Protein AF-A0A094KNE0-F1 (afdb_monomer_lite)

Sequence (256 aa):
MLYTEVMTKKVLADTHGQTWVTPVMKSTANMNLGAGQQQPEYRALKQFIDANEPLTATPKPQLRSEPESIDLPHYSLQLAKAAEFLYHEVDDATVISCLPRTSKGYIGRSHEKIAYINAIESHVKKMSSNVIKRCQDLTKMVVLTRIDNVDFQTAMKGHHSIIRYFKSMITADMSYFVLSEQWKAIDFQFVHHEGIRASAEEEAIRQDMRRITTYGIAILMEDLYRYTIQQKASNVSPTPDPTQDGGLQEASVVPE

Foldseek 3Di:
DVLLLVLLLVVLVVCEPPVADQDDFDDCPVVQQEQPGDADDDDDPVVLLVVQAAPDQPPDQDDDDDDPDLDFDPSLLLQLLLQCLVPVDRDPVSLLSSHGSVLNNHPDDDPSVVSSSVVSNVSSVVLSVQLLVLLLSVLSVVCNVPSPPPQQVVQLVDPVSQLVVQLVVDDLRSLCRSSVSSCVNDPSSNLSRPHQDPDPVSNVVSVVSVVSSSSVSSVSSSCSCVVPSSVVSVPDDDDPDPPPPDDDDDDDDDDD

pLDDT: mean 83.43, std 15.97, range [34.06, 96.88]

Secondary structure (DSSP, 8-state):
-HHHHHHHHHHHHHHBTTTB----PPP-GGG--STTSPPPPP--HHHHHHHTS-SS--SS-PPPPPPS--PPPHHHHHHHHHHHHHHSS--HHHHHHHS-HHHHSS-S--HHHHHHHHHHHHHHHHHHHHHHHHHHHHHHHHHHHHTT-HHHHHHHTSHHHHHHHHHHH--HHHHHHHTTTGGGTS-HHHHH--SPPSSHHHHHHHHHHHHHHHHHHHHHHHHHIIIIIIHHHHTSPPPPPTTS--------PPP-

Structure (mmCIF, N/CA/C/O backbone):
data_AF-A0A094KNE0-F1
#
_entry.id   AF-A0A094KNE0-F1
#
loop_
_atom_site.group_PDB
_atom_site.id
_atom_site.type_symbol
_atom_site.label_atom_id
_atom_site.label_alt_id
_atom_site.label_comp_id
_atom_site.label_asym_id
_atom_site.label_entity_id
_atom_site.label_seq_id
_atom_site.pdbx_PDB_ins_code
_atom_site.Cartn_x
_atom_site.Cartn_y
_atom_site.Cartn_z
_atom_site.occupancy
_atom_site.B_iso_or_equiv
_atom_site.auth_seq_id
_atom_site.auth_comp_id
_atom_site.auth_asym_id
_atom_site.auth_atom_id
_atom_site.pdbx_PDB_model_num
ATOM 1 N N . MET A 1 1 ? -14.243 14.734 25.779 1.00 51.84 1 MET A N 1
ATOM 2 C CA . MET A 1 1 ? -13.449 13.760 24.993 1.00 51.84 1 MET A CA 1
ATOM 3 C C . MET A 1 1 ? -14.164 12.412 24.864 1.00 51.84 1 MET A C 1
ATOM 5 O O . MET A 1 1 ? -14.276 11.946 23.743 1.00 51.84 1 MET A O 1
ATOM 9 N N . LEU A 1 2 ? -14.769 11.876 25.940 1.00 59.78 2 LEU A N 1
ATOM 10 C CA . LEU A 1 2 ? -15.664 10.696 25.903 1.00 59.78 2 LEU A CA 1
ATOM 11 C C . LEU A 1 2 ? -16.751 10.764 24.807 1.00 59.78 2 LEU A C 1
ATOM 13 O O . LEU A 1 2 ? -17.058 9.767 24.169 1.00 59.78 2 LEU A O 1
ATOM 17 N N . TYR A 1 3 ? -17.293 11.955 24.537 1.00 64.19 3 TYR A N 1
ATOM 18 C CA . TYR A 1 3 ? -18.336 12.158 23.524 1.00 64.19 3 TYR A CA 1
ATOM 19 C C . TYR A 1 3 ? -17.899 11.794 22.093 1.00 64.19 3 TYR A C 1
ATOM 21 O O . TYR A 1 3 ? -18.633 11.121 21.376 1.00 64.19 3 TYR A O 1
ATOM 29 N N . THR A 1 4 ? -16.693 12.194 21.676 1.00 72.56 4 THR A N 1
ATOM 30 C CA . THR A 1 4 ? -16.198 11.940 20.311 1.00 72.56 4 THR A CA 1
ATOM 31 C C . THR A 1 4 ? -15.936 10.454 20.079 1.00 72.56 4 THR A C 1
ATOM 33 O O . THR A 1 4 ? -16.201 9.947 18.993 1.00 72.56 4 THR A O 1
ATOM 36 N N . GLU A 1 5 ? -15.463 9.738 21.099 1.00 78.06 5 GLU A N 1
ATOM 37 C CA . GLU A 1 5 ? -15.236 8.289 21.046 1.00 78.06 5 GLU A CA 1
ATOM 38 C C . GLU A 1 5 ? -16.563 7.522 20.994 1.00 78.06 5 GLU A C 1
ATOM 40 O O . GLU A 1 5 ? -16.740 6.657 20.138 1.00 78.06 5 GLU A O 1
ATOM 45 N N . VAL A 1 6 ? -17.539 7.903 21.826 1.00 80.19 6 VAL A N 1
ATOM 46 C CA . VAL A 1 6 ? -18.893 7.325 21.805 1.00 80.19 6 VAL A CA 1
ATOM 47 C C . VAL A 1 6 ? -19.560 7.532 20.442 1.00 80.19 6 VAL A C 1
ATOM 49 O O . VAL A 1 6 ? -20.090 6.579 19.871 1.00 80.19 6 VAL A O 1
ATOM 52 N N . MET A 1 7 ? -19.481 8.739 19.873 1.00 83.56 7 MET A N 1
ATOM 53 C CA . MET A 1 7 ? -20.043 9.014 18.546 1.00 83.56 7 MET A CA 1
ATOM 54 C C . MET A 1 7 ? -19.280 8.304 17.429 1.00 83.56 7 MET A C 1
ATOM 56 O O . MET A 1 7 ? -19.896 7.810 16.489 1.00 83.56 7 MET A O 1
ATOM 60 N N . THR A 1 8 ? -17.956 8.173 17.546 1.00 85.00 8 THR A N 1
ATOM 61 C CA . THR A 1 8 ? -17.155 7.396 16.591 1.00 85.00 8 THR A CA 1
ATOM 62 C C . THR A 1 8 ? -17.581 5.932 16.592 1.00 85.00 8 THR A C 1
ATOM 64 O O . THR A 1 8 ? -17.826 5.363 15.529 1.00 85.00 8 THR A O 1
ATOM 67 N N . LYS A 1 9 ? -17.733 5.332 17.776 1.00 86.56 9 LYS A N 1
ATOM 68 C CA . LYS A 1 9 ? -18.207 3.954 17.920 1.00 86.56 9 LYS A CA 1
ATOM 69 C C . LYS A 1 9 ? -19.597 3.784 17.321 1.00 86.56 9 LYS A C 1
ATOM 71 O O . LYS A 1 9 ? -19.801 2.852 16.552 1.00 86.56 9 LYS A O 1
ATOM 76 N N . LYS A 1 10 ? -20.518 4.698 17.638 1.00 86.31 10 LYS A N 1
ATOM 77 C CA . LYS A 1 10 ? -21.888 4.688 17.116 1.00 86.31 10 LYS A CA 1
ATOM 78 C C . LYS A 1 10 ? -21.902 4.746 15.587 1.00 86.31 10 LYS A C 1
ATOM 80 O O . LYS A 1 10 ? -22.451 3.851 14.965 1.00 86.31 10 LYS A O 1
ATOM 85 N N . VAL A 1 11 ? -21.206 5.706 14.973 1.00 87.00 11 VAL A N 1
ATOM 86 C CA . VAL A 1 11 ? -21.121 5.822 13.504 1.00 87.00 11 VAL A CA 1
ATOM 87 C C . VAL A 1 11 ? -20.545 4.557 12.864 1.00 87.00 11 VAL A C 1
ATOM 89 O O . VAL A 1 11 ? -21.038 4.106 11.831 1.00 87.00 11 VAL A O 1
ATOM 92 N N . LEU A 1 12 ? -19.500 3.969 13.451 1.00 88.56 12 LEU A N 1
ATOM 93 C CA . LEU A 1 12 ? -18.907 2.743 12.918 1.00 88.56 12 LEU A CA 1
ATOM 94 C C . LEU A 1 12 ? -19.838 1.535 13.072 1.00 88.56 12 LEU A C 1
ATOM 96 O O . LEU A 1 12 ? -19.943 0.754 12.133 1.00 88.56 12 LEU A O 1
ATOM 100 N N . ALA A 1 13 ? -20.529 1.401 14.205 1.00 86.81 13 ALA A N 1
ATOM 101 C CA . ALA A 1 13 ? -21.494 0.330 14.440 1.00 86.81 13 ALA A CA 1
ATOM 102 C C . ALA A 1 13 ? -22.722 0.456 13.525 1.00 86.81 13 ALA A C 1
ATOM 104 O O . ALA A 1 13 ? -23.111 -0.524 12.900 1.00 86.81 13 ALA A O 1
ATOM 105 N N . ASP A 1 14 ? -23.268 1.664 13.375 1.00 85.50 14 ASP A N 1
ATOM 106 C CA . ASP A 1 14 ? -24.445 1.937 12.544 1.00 85.50 14 ASP A CA 1
ATOM 107 C C . ASP A 1 14 ? -24.153 1.711 11.049 1.00 85.50 14 ASP A C 1
ATOM 109 O O . ASP A 1 14 ? -25.027 1.305 10.285 1.00 85.50 14 ASP A O 1
ATOM 113 N N . THR A 1 15 ? -22.913 1.957 10.608 1.00 85.56 15 THR A N 1
ATOM 114 C CA . THR A 1 15 ? -22.508 1.750 9.205 1.00 85.56 15 THR A CA 1
ATOM 115 C C . THR A 1 15 ? -22.050 0.323 8.900 1.00 85.56 15 THR A C 1
ATOM 117 O O . THR A 1 15 ? -22.053 -0.076 7.727 1.00 85.56 15 THR A O 1
ATOM 120 N N . HIS A 1 16 ? -21.674 -0.453 9.921 1.00 87.81 16 HIS A N 1
ATOM 121 C CA . HIS A 1 16 ? -21.229 -1.839 9.781 1.00 87.81 16 HIS A CA 1
ATOM 122 C C . HIS A 1 16 ? -22.386 -2.763 9.386 1.00 87.81 16 HIS A C 1
ATOM 124 O O . HIS A 1 16 ? -23.488 -2.680 9.916 1.00 87.81 16 HIS A O 1
ATOM 130 N N . GLY A 1 17 ? -22.153 -3.625 8.396 1.00 78.81 17 GLY A N 1
ATOM 131 C CA . GLY A 1 17 ? -23.170 -4.521 7.837 1.00 78.81 17 GLY A CA 1
ATOM 132 C C . GLY A 1 17 ? -24.165 -3.848 6.884 1.00 78.81 17 GLY A C 1
ATOM 133 O O . GLY A 1 17 ? -24.925 -4.552 6.225 1.00 78.81 17 GLY A O 1
ATOM 134 N N . GLN A 1 18 ? -24.138 -2.515 6.760 1.00 82.31 18 GLN A N 1
ATOM 135 C CA . GLN A 1 18 ? -24.985 -1.758 5.831 1.00 82.31 18 GLN A CA 1
ATOM 136 C C . GLN A 1 18 ? -24.174 -1.159 4.680 1.00 82.31 18 GLN A C 1
ATOM 138 O O . GLN A 1 18 ? -24.275 -1.590 3.535 1.00 82.31 18 GLN A O 1
ATOM 143 N N . THR A 1 19 ? -23.351 -0.153 4.985 1.00 83.62 19 THR A N 1
ATOM 144 C CA . THR A 1 19 ? -22.561 0.596 3.990 1.00 83.62 19 THR A CA 1
ATOM 145 C C . THR A 1 19 ? -21.086 0.211 4.008 1.00 83.62 19 THR A C 1
ATOM 147 O O . THR A 1 19 ? -20.334 0.558 3.096 1.00 83.62 19 THR A O 1
ATOM 150 N N . TRP A 1 20 ? -20.662 -0.518 5.037 1.00 87.69 20 TRP A N 1
ATOM 151 C CA . TRP A 1 20 ? -19.311 -1.024 5.198 1.00 87.69 20 TRP A CA 1
ATOM 152 C C . TRP A 1 20 ? -19.342 -2.442 5.776 1.00 87.69 20 TRP A C 1
ATOM 154 O O . TRP A 1 20 ? -20.134 -2.750 6.662 1.00 87.69 20 TRP A O 1
ATOM 164 N N . VAL A 1 21 ? -18.458 -3.306 5.279 1.00 88.50 21 VAL A N 1
ATOM 165 C CA . VAL A 1 21 ? -18.295 -4.690 5.739 1.00 88.50 21 VAL A CA 1
ATOM 166 C C . VAL A 1 21 ? -16.839 -4.895 6.132 1.00 88.50 21 VAL A C 1
ATOM 168 O O . VAL A 1 21 ? -15.937 -4.324 5.514 1.00 88.50 21 VAL A O 1
ATOM 171 N N . THR A 1 22 ? -16.607 -5.716 7.155 1.00 89.25 22 THR A N 1
ATOM 172 C CA . THR A 1 22 ? -15.254 -6.078 7.584 1.00 89.25 22 THR A CA 1
ATOM 173 C C . THR A 1 22 ? -14.462 -6.655 6.405 1.00 89.25 22 THR A C 1
ATOM 175 O O . THR A 1 22 ? -14.934 -7.599 5.765 1.00 89.25 22 THR A O 1
ATOM 178 N N . PRO A 1 23 ? -13.264 -6.124 6.105 1.00 91.12 23 PRO A N 1
ATOM 179 C CA . PRO A 1 23 ? -12.460 -6.639 5.009 1.00 91.12 23 PRO A CA 1
ATOM 180 C C . PRO A 1 23 ? -11.995 -8.071 5.296 1.00 91.12 23 PRO A C 1
ATOM 182 O O . PRO A 1 23 ? -11.509 -8.378 6.384 1.00 91.12 23 PRO A O 1
ATOM 185 N N . VAL A 1 24 ? -12.101 -8.945 4.293 1.00 90.06 24 VAL A N 1
ATOM 186 C CA . VAL A 1 24 ? -11.532 -10.297 4.351 1.00 90.06 24 VAL A CA 1
ATOM 187 C C . VAL A 1 24 ? -10.072 -10.227 3.917 1.00 90.06 24 VAL A C 1
ATOM 189 O O . VAL A 1 24 ? -9.767 -10.002 2.744 1.00 90.06 24 VAL A O 1
ATOM 192 N N . MET A 1 25 ? -9.163 -10.415 4.871 1.00 93.50 25 MET A N 1
ATOM 193 C CA . MET A 1 25 ? -7.723 -10.423 4.620 1.00 93.50 25 MET A CA 1
ATOM 194 C C . MET A 1 25 ? -7.243 -11.847 4.343 1.00 93.50 25 MET A C 1
ATOM 196 O O . MET A 1 25 ? -7.600 -12.789 5.049 1.00 93.50 25 MET A O 1
ATOM 200 N N . LYS A 1 26 ? -6.429 -12.010 3.296 1.00 91.56 26 LYS A N 1
ATOM 201 C CA . LYS A 1 26 ? -5.766 -13.287 3.016 1.00 91.56 26 LYS A CA 1
ATOM 202 C C . LYS A 1 26 ? -4.640 -13.481 4.021 1.00 91.56 26 LYS A C 1
ATOM 204 O O . LYS A 1 26 ? -3.807 -12.592 4.167 1.00 91.56 26 LYS A O 1
ATOM 209 N N . SER A 1 27 ? -4.603 -14.649 4.655 1.00 91.75 27 SER A N 1
ATOM 210 C CA . SER A 1 27 ? -3.500 -14.979 5.551 1.00 91.75 27 SER A CA 1
ATOM 211 C C . SER A 1 27 ? -2.202 -15.174 4.771 1.00 91.75 27 SER A C 1
ATOM 213 O O . SER A 1 27 ? -2.162 -15.877 3.758 1.00 91.75 27 SER A O 1
ATOM 215 N N . THR A 1 28 ? -1.135 -14.573 5.279 1.00 92.94 28 THR A N 1
ATOM 216 C CA . THR A 1 28 ? 0.239 -14.689 4.780 1.00 92.94 28 THR A CA 1
ATOM 217 C C . THR A 1 28 ? 1.026 -15.794 5.490 1.00 92.94 28 THR A C 1
ATOM 219 O O . THR A 1 28 ? 2.189 -16.023 5.166 1.00 92.94 28 THR A O 1
ATOM 222 N N . ALA A 1 29 ? 0.398 -16.546 6.404 1.00 89.44 29 ALA A N 1
ATOM 223 C CA . ALA A 1 29 ? 1.050 -17.609 7.176 1.00 89.44 29 ALA A CA 1
ATOM 224 C C . ALA A 1 29 ? 1.719 -18.682 6.294 1.00 89.44 29 ALA A C 1
ATOM 226 O O . ALA A 1 29 ? 2.795 -19.177 6.622 1.00 89.44 29 ALA A O 1
ATOM 227 N N . ASN A 1 30 ? 1.130 -18.983 5.132 1.00 89.81 30 ASN A N 1
ATOM 228 C CA . ASN A 1 30 ? 1.653 -19.973 4.185 1.00 89.81 30 ASN A CA 1
ATOM 229 C C . ASN A 1 30 ? 2.759 -19.425 3.262 1.00 89.81 30 ASN A C 1
ATOM 231 O O . ASN A 1 30 ? 3.215 -20.131 2.368 1.00 89.81 30 ASN A O 1
ATOM 235 N N . MET A 1 31 ? 3.186 -18.168 3.433 1.00 91.56 31 MET A N 1
ATOM 236 C CA . MET A 1 31 ? 4.201 -17.531 2.584 1.00 91.56 31 MET A CA 1
ATOM 237 C C . MET A 1 31 ? 5.636 -17.740 3.088 1.00 91.56 31 MET A C 1
ATOM 239 O O . MET A 1 31 ? 6.542 -17.081 2.588 1.00 91.56 31 MET A O 1
ATOM 243 N N . ASN A 1 32 ? 5.864 -18.646 4.046 1.00 89.88 32 ASN A N 1
ATOM 244 C CA . ASN A 1 32 ? 7.200 -19.042 4.514 1.00 89.88 32 ASN A CA 1
ATOM 245 C C . ASN A 1 32 ? 8.096 -17.853 4.923 1.00 89.88 32 ASN A C 1
ATOM 247 O O . ASN A 1 32 ? 9.267 -17.785 4.566 1.00 89.88 32 ASN A O 1
ATOM 251 N N . LEU A 1 33 ? 7.546 -16.913 5.695 1.00 91.44 33 LEU A N 1
ATOM 252 C CA . LEU A 1 33 ? 8.236 -15.676 6.089 1.00 91.44 33 LEU A CA 1
ATOM 253 C C . LEU A 1 33 ? 9.230 -15.858 7.253 1.00 91.44 33 LEU A C 1
ATOM 255 O O . LEU A 1 33 ? 9.954 -14.932 7.600 1.00 91.44 33 LEU A O 1
ATOM 259 N N . GLY A 1 34 ? 9.252 -17.026 7.900 1.00 91.75 34 GLY A N 1
ATOM 260 C CA . GLY A 1 34 ? 10.063 -17.259 9.098 1.00 91.75 34 GLY A CA 1
ATOM 261 C C . GLY A 1 34 ? 11.570 -17.309 8.824 1.00 91.75 34 GLY A C 1
ATOM 262 O O . GLY A 1 34 ? 12.005 -17.728 7.757 1.00 91.75 34 GLY A O 1
ATOM 263 N N . ALA A 1 35 ? 12.381 -16.970 9.829 1.00 89.94 35 ALA A N 1
ATOM 264 C CA . ALA A 1 35 ? 13.843 -16.932 9.706 1.00 89.94 35 ALA A CA 1
ATOM 265 C C . ALA A 1 35 ? 14.485 -18.282 9.324 1.00 89.94 35 ALA A C 1
ATOM 267 O O . ALA A 1 35 ? 15.541 -18.297 8.700 1.00 89.94 35 ALA A O 1
ATOM 268 N N . GLY A 1 36 ? 13.846 -19.405 9.674 1.00 88.88 36 GLY A N 1
ATOM 269 C CA . GLY A 1 36 ? 14.293 -20.755 9.300 1.00 88.88 36 GLY A CA 1
ATOM 270 C C . GLY A 1 36 ? 13.876 -21.208 7.896 1.00 88.88 36 GLY A C 1
ATOM 271 O O . GLY A 1 36 ? 14.181 -22.332 7.512 1.00 88.88 36 GLY A O 1
ATOM 272 N N . GLN A 1 37 ? 13.150 -20.378 7.147 1.00 91.31 37 GLN A N 1
ATOM 273 C CA . GLN A 1 37 ? 12.714 -20.678 5.784 1.00 91.31 37 GLN A CA 1
ATOM 274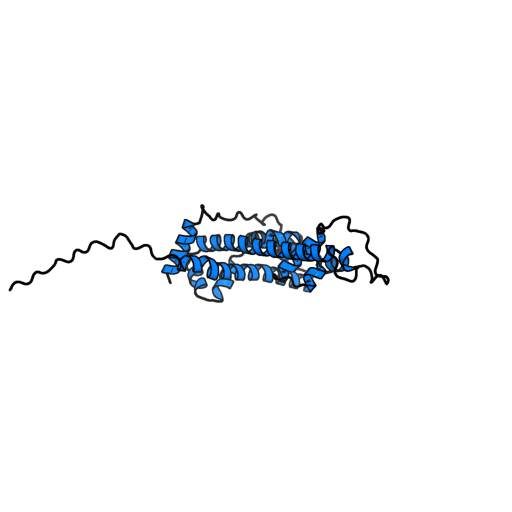 C C . GLN A 1 37 ? 13.742 -20.191 4.762 1.00 91.31 37 GLN A C 1
ATOM 276 O O . GLN A 1 37 ? 14.512 -19.268 5.036 1.00 91.31 37 GLN A O 1
ATOM 281 N N . GLN A 1 38 ? 13.719 -20.777 3.562 1.00 90.44 38 GLN A N 1
ATOM 282 C CA . GLN A 1 38 ? 14.595 -20.357 2.468 1.00 90.44 38 GLN A CA 1
ATOM 283 C C . GLN A 1 38 ? 14.432 -18.857 2.188 1.00 90.44 38 GLN A C 1
ATOM 285 O O . GLN A 1 38 ? 13.320 -18.367 1.993 1.00 90.44 38 GLN A O 1
ATOM 290 N N . GLN A 1 39 ? 15.552 -18.133 2.174 1.00 90.81 39 GLN A N 1
ATOM 291 C CA . GLN A 1 39 ? 15.558 -16.700 1.899 1.00 90.81 39 GLN A CA 1
ATOM 292 C C . GLN A 1 39 ? 15.235 -16.444 0.415 1.00 90.81 39 GLN A C 1
ATOM 294 O O . GLN A 1 39 ? 15.901 -17.023 -0.447 1.00 90.81 39 GLN A O 1
ATOM 299 N N . PRO A 1 40 ? 14.254 -15.576 0.097 1.00 92.12 40 PRO A N 1
ATOM 300 C CA . PRO A 1 40 ? 13.978 -15.172 -1.279 1.00 92.12 40 PRO A CA 1
ATOM 301 C C . PRO A 1 40 ? 15.175 -14.452 -1.895 1.00 92.12 40 PRO A C 1
ATOM 303 O O . PRO A 1 40 ? 15.767 -13.584 -1.251 1.00 92.12 40 PRO A O 1
ATOM 306 N N . GLU A 1 41 ? 15.508 -14.784 -3.136 1.00 92.44 41 GLU A N 1
ATOM 307 C CA . GLU A 1 41 ? 16.580 -14.139 -3.896 1.00 92.44 41 GLU A CA 1
ATOM 308 C C . GLU A 1 41 ? 16.292 -12.640 -4.087 1.00 92.44 41 GLU A C 1
ATOM 310 O O . GLU A 1 41 ? 15.188 -12.254 -4.476 1.00 92.44 41 GLU A O 1
ATOM 315 N N . TYR A 1 42 ? 17.285 -11.785 -3.833 1.00 93.19 42 TYR A N 1
ATOM 316 C CA . TYR A 1 42 ? 17.158 -10.361 -4.120 1.00 93.19 42 TYR A CA 1
ATOM 317 C C . TYR A 1 42 ? 17.262 -10.098 -5.627 1.00 93.19 42 TYR A C 1
ATOM 319 O O . TYR A 1 42 ? 18.240 -10.469 -6.274 1.00 93.19 42 TYR A O 1
ATOM 327 N N . ARG A 1 43 ? 16.264 -9.406 -6.187 1.00 92.25 43 ARG A N 1
ATOM 328 C CA . ARG A 1 43 ? 16.263 -8.955 -7.585 1.00 92.25 43 ARG A CA 1
ATOM 329 C C . ARG A 1 43 ? 16.101 -7.448 -7.632 1.00 92.25 43 ARG A C 1
ATOM 331 O O . ARG A 1 43 ? 15.041 -6.914 -7.309 1.00 92.25 43 ARG A O 1
ATOM 338 N N . ALA A 1 44 ? 17.162 -6.758 -8.034 1.00 91.44 44 ALA A N 1
ATOM 339 C CA . ALA A 1 44 ? 17.174 -5.305 -8.055 1.00 91.44 44 ALA A CA 1
ATOM 340 C C . ALA A 1 44 ? 16.232 -4.749 -9.134 1.00 91.44 44 ALA A C 1
ATOM 342 O O . ALA A 1 44 ? 16.350 -5.099 -10.310 1.00 91.44 44 ALA A O 1
ATOM 343 N N . LEU A 1 45 ? 15.371 -3.794 -8.754 1.00 89.38 45 LEU A N 1
ATOM 344 C CA . LEU A 1 45 ? 14.480 -3.080 -9.682 1.00 89.38 45 LEU A CA 1
ATOM 345 C C . LEU A 1 45 ? 15.253 -2.444 -10.850 1.00 89.38 45 LEU A C 1
ATOM 347 O O . LEU A 1 45 ? 14.767 -2.409 -11.978 1.00 89.38 45 LEU A O 1
ATOM 351 N N . LYS A 1 46 ? 16.491 -2.005 -10.592 1.00 90.12 46 LYS A N 1
ATOM 352 C CA . LYS A 1 46 ? 17.397 -1.431 -11.592 1.00 90.12 46 LYS A CA 1
ATOM 353 C C . LYS A 1 46 ? 17.579 -2.335 -12.817 1.00 90.12 46 LYS A C 1
ATOM 355 O O . LYS A 1 46 ? 17.540 -1.832 -13.930 1.00 90.12 46 LYS A O 1
ATOM 360 N N . GLN A 1 47 ? 17.705 -3.652 -12.632 1.00 90.44 47 GLN A N 1
ATOM 361 C CA . GLN A 1 47 ? 17.878 -4.597 -13.747 1.00 90.44 47 GLN A CA 1
ATOM 362 C C . GLN A 1 47 ? 16.692 -4.547 -14.712 1.00 90.44 47 GLN A C 1
ATOM 364 O O . GLN A 1 47 ? 16.857 -4.606 -15.928 1.00 90.44 47 GLN A O 1
ATOM 369 N N . PHE A 1 48 ? 15.489 -4.403 -14.158 1.00 88.25 48 PHE A N 1
ATOM 370 C CA . PHE A 1 48 ? 14.281 -4.255 -14.944 1.00 88.25 48 PHE A CA 1
ATOM 371 C C . PHE A 1 48 ? 14.292 -2.910 -15.665 1.00 88.25 48 PHE A C 1
ATOM 373 O O . PHE A 1 48 ? 14.067 -2.897 -16.875 1.00 88.25 48 PHE A O 1
ATOM 380 N N . ILE A 1 49 ? 14.544 -1.802 -14.959 1.00 88.00 49 ILE A N 1
ATOM 381 C CA . ILE A 1 49 ? 14.564 -0.452 -15.549 1.00 88.00 49 ILE A CA 1
ATOM 382 C C . ILE A 1 49 ? 15.551 -0.397 -16.717 1.00 88.00 49 ILE A C 1
ATOM 384 O O . ILE A 1 49 ? 15.159 -0.028 -17.822 1.00 88.00 49 ILE A O 1
ATOM 388 N N . ASP A 1 50 ? 16.784 -0.854 -16.498 1.00 88.56 50 ASP A N 1
ATOM 389 C CA . ASP A 1 50 ? 17.849 -0.861 -17.500 1.00 88.56 50 ASP A CA 1
ATOM 390 C C . ASP A 1 50 ? 17.455 -1.711 -18.729 1.00 88.56 50 ASP A C 1
ATOM 392 O O . ASP A 1 50 ? 17.721 -1.326 -19.866 1.00 88.56 50 ASP A O 1
ATOM 396 N N . ALA A 1 51 ? 16.739 -2.828 -18.541 1.00 85.50 51 ALA A N 1
ATOM 397 C CA . ALA A 1 51 ? 16.225 -3.643 -19.649 1.00 85.50 51 ALA A CA 1
ATOM 398 C C . ALA A 1 51 ? 15.125 -2.943 -20.481 1.00 85.50 51 ALA A C 1
ATOM 400 O O . ALA A 1 51 ? 14.916 -3.284 -21.654 1.00 85.50 51 ALA A O 1
ATOM 401 N N . ASN A 1 52 ? 14.428 -1.966 -19.890 1.00 86.00 52 ASN A N 1
ATOM 402 C CA . ASN A 1 52 ? 13.405 -1.147 -20.547 1.00 86.00 52 ASN A CA 1
ATOM 403 C C . ASN A 1 52 ? 13.967 0.141 -21.167 1.00 86.00 52 ASN A C 1
ATOM 405 O O . ASN A 1 52 ? 13.220 0.903 -21.789 1.00 86.00 52 ASN A O 1
ATOM 409 N N . GLU A 1 53 ? 15.265 0.396 -21.029 1.00 84.75 53 GLU A N 1
ATOM 410 C CA . GLU A 1 53 ? 15.922 1.486 -21.735 1.00 84.75 53 GLU A CA 1
ATOM 411 C C . GLU A 1 53 ? 16.218 1.097 -23.194 1.00 84.75 53 GLU A C 1
ATOM 413 O O . GLU A 1 53 ? 16.460 -0.074 -23.519 1.00 84.75 53 GLU A O 1
ATOM 418 N N . PRO A 1 54 ? 16.153 2.054 -24.135 1.00 77.69 54 PRO A N 1
ATOM 419 C CA . PRO A 1 54 ? 16.497 1.785 -25.521 1.00 77.69 54 PRO A CA 1
ATOM 420 C C . PRO A 1 54 ? 17.982 1.396 -25.635 1.00 77.69 54 PRO A C 1
ATOM 422 O O . PRO A 1 54 ? 18.865 2.143 -25.218 1.00 77.69 54 PRO A O 1
ATOM 425 N N . LEU A 1 55 ? 18.264 0.224 -26.229 1.00 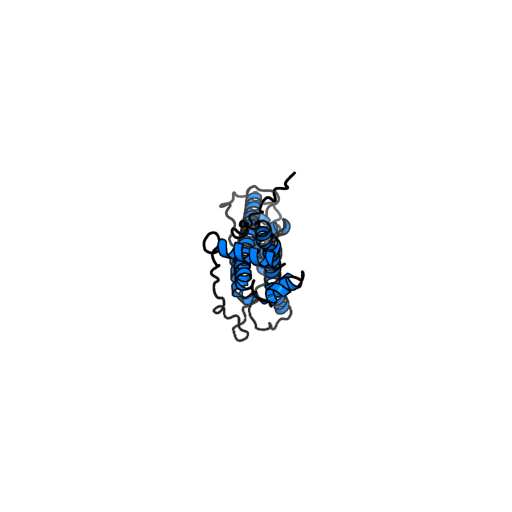67.94 55 LEU A N 1
ATOM 426 C CA . LEU A 1 55 ? 19.616 -0.202 -26.622 1.00 67.94 55 LEU A CA 1
ATOM 427 C C . LEU A 1 55 ? 20.163 0.828 -27.619 1.00 67.94 55 LEU A C 1
ATOM 429 O O . LEU A 1 55 ? 19.863 0.745 -28.805 1.00 67.94 55 LEU A O 1
ATOM 433 N N . THR A 1 56 ? 20.953 1.787 -27.141 1.00 57.88 56 THR A N 1
ATOM 434 C CA . THR A 1 56 ? 21.610 2.862 -27.906 1.00 57.88 56 THR A CA 1
ATOM 435 C C . THR A 1 56 ? 20.690 3.871 -28.606 1.00 57.88 56 THR A C 1
ATOM 437 O O . THR A 1 56 ? 19.725 3.534 -29.285 1.00 57.88 56 THR A O 1
ATOM 440 N N . ALA A 1 57 ? 21.054 5.150 -28.473 1.00 50.91 57 ALA A N 1
ATOM 441 C CA . ALA A 1 57 ? 20.557 6.240 -29.299 1.00 50.91 57 ALA A CA 1
ATOM 442 C C . ALA A 1 57 ? 20.782 5.887 -30.776 1.00 50.91 57 ALA A C 1
ATOM 444 O O . ALA A 1 57 ? 21.885 6.040 -31.300 1.00 50.91 57 ALA A O 1
ATOM 445 N N . THR A 1 58 ? 19.758 5.366 -31.450 1.00 46.88 58 THR A N 1
ATOM 446 C CA . THR A 1 58 ? 19.800 5.184 -32.898 1.00 46.88 58 THR A CA 1
ATOM 447 C C . THR A 1 58 ? 20.144 6.539 -33.522 1.00 46.88 58 THR A C 1
ATOM 449 O O . THR A 1 58 ? 19.393 7.494 -33.322 1.00 46.88 58 THR A O 1
ATOM 452 N N . PRO A 1 59 ? 21.243 6.660 -34.293 1.00 47.03 59 PRO A N 1
ATOM 453 C CA . PRO A 1 59 ? 21.706 7.939 -34.845 1.00 47.03 59 PRO A CA 1
ATOM 454 C C . PRO A 1 59 ? 20.782 8.495 -35.939 1.00 47.03 59 PRO A C 1
ATOM 456 O O . PRO A 1 59 ? 21.076 9.517 -36.553 1.00 47.03 59 PRO A O 1
ATOM 459 N N . LYS A 1 60 ? 19.657 7.826 -36.203 1.00 47.69 60 LYS A N 1
ATOM 460 C CA . LYS A 1 60 ? 18.613 8.291 -37.102 1.00 47.69 60 LYS A CA 1
ATOM 461 C C . LYS A 1 60 ? 17.284 8.255 -36.354 1.00 47.69 60 LYS A C 1
ATOM 463 O O . LYS A 1 60 ? 16.903 7.166 -35.917 1.00 47.69 60 LYS A O 1
ATOM 468 N N . PRO A 1 61 ? 16.571 9.388 -36.220 1.00 51.38 61 PRO A N 1
ATOM 469 C CA . PRO A 1 61 ? 15.177 9.358 -35.809 1.00 51.38 61 PRO A CA 1
ATOM 470 C C . PRO A 1 61 ? 14.439 8.473 -36.812 1.00 51.38 61 PRO A C 1
ATOM 472 O O . PRO A 1 61 ? 14.325 8.809 -37.990 1.00 51.38 61 PRO A O 1
ATOM 475 N N . GLN A 1 62 ? 14.033 7.284 -36.377 1.00 53.34 62 GLN A N 1
ATOM 476 C CA . GLN A 1 62 ? 13.242 6.405 -37.219 1.00 53.34 62 GLN A CA 1
ATOM 477 C C . GLN A 1 62 ? 11.885 7.080 -37.442 1.00 53.34 62 GLN A C 1
ATOM 479 O O . GLN A 1 62 ? 11.183 7.411 -36.485 1.00 53.34 62 GLN A O 1
ATOM 484 N N . LEU A 1 63 ? 11.536 7.311 -38.710 1.00 51.06 63 LEU A N 1
ATOM 485 C CA . LEU A 1 63 ? 10.164 7.613 -39.102 1.00 51.06 63 LEU A CA 1
ATOM 486 C C . LEU A 1 63 ? 9.305 6.405 -38.733 1.00 51.06 63 LEU A C 1
ATOM 488 O O . LEU A 1 63 ? 9.654 5.262 -39.025 1.00 51.06 63 LEU A O 1
ATOM 492 N N . ARG A 1 64 ? 8.234 6.685 -38.000 1.00 54.09 64 ARG A N 1
ATOM 493 C CA . ARG A 1 64 ? 7.424 5.692 -37.303 1.00 54.09 64 ARG A CA 1
ATOM 494 C C . ARG A 1 64 ? 6.712 4.749 -38.276 1.00 54.09 64 ARG A C 1
ATOM 496 O O . ARG A 1 64 ? 6.109 5.216 -39.237 1.00 54.09 64 ARG A O 1
ATOM 503 N N . SER A 1 65 ? 6.690 3.458 -37.956 1.00 56.28 65 SER A N 1
ATOM 504 C CA . SER A 1 65 ? 5.607 2.551 -38.348 1.00 56.28 65 SER A CA 1
ATOM 505 C C . SER A 1 65 ? 4.424 2.749 -37.390 1.00 56.28 65 SER A C 1
ATOM 507 O O . SER A 1 65 ? 4.637 3.032 -36.207 1.00 56.28 65 SER A O 1
ATOM 509 N N . GLU A 1 66 ? 3.187 2.670 -37.887 1.00 53.81 66 GLU A N 1
ATOM 510 C CA . GLU A 1 66 ? 1.996 2.763 -37.031 1.00 53.81 66 GLU A CA 1
ATOM 511 C C . GLU A 1 66 ? 2.038 1.686 -35.933 1.00 53.81 66 GLU A C 1
ATOM 513 O O . GLU A 1 66 ? 2.458 0.558 -36.203 1.00 53.81 66 GLU A O 1
ATOM 518 N N . PRO A 1 67 ? 1.664 2.022 -34.687 1.00 57.09 67 PRO A N 1
ATOM 519 C CA . PRO A 1 67 ? 1.660 1.047 -33.609 1.00 57.09 67 PRO A CA 1
ATOM 520 C C . PRO A 1 67 ? 0.602 -0.030 -33.859 1.00 57.09 67 PRO A C 1
ATOM 522 O O . PRO A 1 67 ? -0.543 0.278 -34.179 1.00 57.09 67 PRO A O 1
ATOM 525 N N . GLU A 1 68 ? 0.977 -1.294 -33.655 1.00 57.34 68 GLU A N 1
ATOM 526 C CA . GLU A 1 68 ? 0.063 -2.441 -33.765 1.00 57.34 68 GLU A CA 1
ATOM 527 C C . GLU A 1 68 ? -1.001 -2.457 -32.647 1.00 57.34 68 GLU A C 1
ATOM 529 O O . GLU A 1 68 ? -2.065 -3.048 -32.817 1.00 57.34 68 GLU A O 1
ATOM 534 N N . SER A 1 69 ? -0.744 -1.793 -31.510 1.00 66.44 69 SER A N 1
ATOM 535 C CA . SER A 1 69 ? -1.703 -1.586 -30.416 1.00 66.44 69 SER A CA 1
ATOM 536 C C . SER A 1 69 ? -1.341 -0.349 -29.580 1.00 66.44 69 SER A C 1
ATOM 538 O O . SER A 1 69 ? -0.178 0.044 -29.511 1.00 66.44 69 SER A O 1
ATOM 540 N N . ILE A 1 70 ? -2.347 0.259 -28.940 1.00 70.75 70 ILE A N 1
ATOM 541 C CA . ILE A 1 70 ? -2.208 1.362 -27.967 1.00 70.75 70 ILE A CA 1
ATOM 542 C C . ILE A 1 70 ? -2.293 0.818 -26.520 1.00 70.75 70 ILE A C 1
ATOM 544 O O . ILE A 1 70 ? -2.300 1.573 -25.547 1.00 70.75 70 ILE A O 1
ATOM 548 N N . ASP A 1 71 ? -2.346 -0.503 -26.342 1.00 80.25 71 ASP A N 1
ATOM 549 C CA . ASP A 1 71 ? -2.421 -1.120 -25.020 1.00 80.25 71 ASP A CA 1
ATOM 550 C C . ASP A 1 71 ? -1.092 -1.020 -24.268 1.00 80.25 71 ASP A C 1
ATOM 552 O O . ASP A 1 71 ? -0.014 -1.272 -24.813 1.00 80.25 71 ASP A O 1
ATOM 556 N N . LEU A 1 72 ? -1.164 -0.693 -22.974 1.00 84.06 72 LEU A N 1
ATOM 557 C CA . LEU A 1 72 ? 0.029 -0.606 -22.138 1.00 84.06 72 LEU A CA 1
ATOM 558 C C . LEU A 1 72 ? 0.594 -2.019 -21.875 1.00 84.06 72 LEU A C 1
ATOM 560 O O . LEU A 1 72 ? -0.111 -2.862 -21.309 1.00 84.06 72 LEU A O 1
ATOM 564 N N . PRO A 1 73 ? 1.871 -2.291 -22.195 1.00 87.62 73 PRO A N 1
ATOM 565 C CA . PRO A 1 73 ? 2.512 -3.559 -21.885 1.00 87.62 73 PRO A CA 1
ATOM 566 C C . PRO A 1 73 ? 2.503 -3.859 -20.386 1.00 87.62 73 PRO A C 1
ATOM 568 O O . PRO A 1 73 ? 2.666 -2.970 -19.546 1.00 87.62 73 PRO A O 1
ATOM 571 N N . HIS A 1 74 ? 2.413 -5.147 -20.046 1.00 88.50 74 HIS A N 1
ATOM 572 C CA . HIS A 1 74 ? 2.400 -5.608 -18.656 1.00 88.50 74 HIS A CA 1
ATOM 573 C C . HIS A 1 74 ? 3.575 -5.063 -17.834 1.00 88.50 74 HIS A C 1
ATOM 575 O O . HIS A 1 74 ? 3.404 -4.633 -16.697 1.00 88.50 74 HIS A O 1
ATOM 581 N N . TYR A 1 75 ? 4.766 -5.053 -18.424 1.00 88.38 75 TYR A N 1
ATOM 582 C CA . TYR A 1 75 ? 5.980 -4.579 -17.779 1.00 88.38 75 TYR A CA 1
ATOM 583 C C . TYR A 1 75 ? 5.895 -3.090 -17.370 1.00 88.38 75 TYR A C 1
ATOM 585 O O . TYR A 1 75 ? 6.265 -2.738 -16.251 1.00 88.38 75 TYR A O 1
ATOM 593 N N . SER A 1 76 ? 5.320 -2.231 -18.220 1.00 91.00 76 SER A N 1
ATOM 594 C CA . SER A 1 76 ? 5.084 -0.813 -17.908 1.00 91.00 76 SER A CA 1
ATOM 595 C C . SER A 1 76 ? 4.148 -0.637 -16.713 1.00 91.00 76 SER A C 1
ATOM 597 O O . SER A 1 76 ? 4.388 0.215 -15.859 1.00 91.00 76 SER A O 1
ATOM 599 N N . LEU A 1 77 ? 3.121 -1.489 -16.601 1.00 92.12 77 LEU A N 1
ATOM 600 C CA . LEU A 1 77 ? 2.240 -1.505 -15.430 1.00 92.12 77 LEU A CA 1
ATOM 601 C C . LEU A 1 77 ? 2.991 -1.920 -14.157 1.00 92.12 77 LEU A C 1
ATOM 603 O O . LEU A 1 77 ? 2.720 -1.371 -13.094 1.00 92.12 77 LEU A O 1
ATOM 607 N N . GLN A 1 78 ? 3.930 -2.868 -14.237 1.00 92.81 78 GLN A N 1
ATOM 608 C CA . GLN A 1 78 ? 4.719 -3.285 -13.070 1.00 92.81 78 GLN A CA 1
ATOM 609 C C . GLN A 1 78 ? 5.686 -2.192 -12.600 1.00 92.81 78 GLN A C 1
ATOM 611 O O . GLN A 1 78 ? 5.788 -1.958 -11.397 1.00 92.81 78 GLN A O 1
ATOM 616 N N . LEU A 1 79 ? 6.322 -1.464 -13.524 1.00 92.62 79 LEU A N 1
ATOM 617 C CA . LEU A 1 79 ? 7.120 -0.288 -13.167 1.00 92.62 79 LEU A CA 1
ATOM 618 C C . LEU A 1 79 ? 6.266 0.808 -12.523 1.00 92.62 79 LEU A C 1
ATOM 620 O O . LEU A 1 79 ? 6.648 1.332 -11.482 1.00 92.62 79 LEU A O 1
ATOM 624 N N . ALA A 1 80 ? 5.089 1.100 -13.083 1.00 92.75 80 ALA A N 1
ATOM 625 C CA . ALA A 1 80 ? 4.175 2.093 -12.520 1.00 92.75 80 ALA A CA 1
ATOM 626 C C . ALA A 1 80 ? 3.723 1.722 -11.095 1.00 92.75 80 ALA A C 1
ATOM 628 O O . ALA A 1 80 ? 3.630 2.585 -10.224 1.00 92.75 80 ALA A O 1
ATOM 629 N N . LYS A 1 81 ? 3.499 0.428 -10.831 1.00 93.69 81 LYS A N 1
ATOM 630 C CA . LYS A 1 81 ? 3.190 -0.079 -9.487 1.00 93.69 81 LYS A CA 1
ATOM 631 C C . LYS A 1 81 ? 4.337 0.111 -8.502 1.00 93.69 81 LYS A C 1
ATOM 633 O O . LYS A 1 81 ? 4.099 0.523 -7.372 1.00 93.69 81 LYS A O 1
ATOM 638 N N . ALA A 1 82 ? 5.564 -0.194 -8.922 1.00 92.00 82 ALA A N 1
ATOM 639 C CA . ALA A 1 82 ? 6.749 0.002 -8.092 1.00 92.00 82 ALA A CA 1
ATOM 640 C C . ALA A 1 82 ? 7.012 1.495 -7.821 1.00 92.00 82 ALA A C 1
ATOM 642 O O . ALA A 1 82 ? 7.363 1.861 -6.703 1.00 92.00 82 ALA A O 1
ATOM 643 N N . ALA A 1 83 ? 6.793 2.355 -8.817 1.00 91.31 83 ALA A N 1
ATOM 644 C CA . ALA A 1 83 ? 6.932 3.800 -8.684 1.00 91.31 83 ALA A CA 1
ATOM 645 C C . ALA A 1 83 ? 5.927 4.391 -7.686 1.00 91.31 83 ALA A C 1
ATOM 647 O O . ALA A 1 83 ? 6.321 5.111 -6.774 1.00 91.31 83 ALA A O 1
ATOM 648 N N . GLU A 1 84 ? 4.641 4.057 -7.809 1.00 91.38 84 GLU A N 1
ATOM 649 C CA . GLU A 1 84 ? 3.616 4.550 -6.880 1.00 91.38 84 GLU A CA 1
ATOM 650 C C . GLU A 1 84 ? 3.829 4.037 -5.454 1.00 91.38 84 GLU A C 1
ATOM 652 O O . GLU A 1 84 ? 3.595 4.776 -4.502 1.00 91.38 84 GLU A O 1
ATOM 657 N N . PHE A 1 85 ? 4.340 2.813 -5.295 1.00 89.88 85 PHE A N 1
ATOM 658 C CA . PHE A 1 85 ? 4.703 2.291 -3.982 1.00 89.88 85 PHE A CA 1
ATOM 659 C C . PHE A 1 85 ? 5.781 3.145 -3.293 1.00 89.88 85 PHE A C 1
ATOM 661 O O . PHE A 1 85 ? 5.734 3.311 -2.077 1.00 89.88 85 PHE A O 1
ATOM 668 N N . LEU A 1 86 ? 6.759 3.653 -4.054 1.00 86.19 86 LEU A N 1
ATOM 669 C CA . LEU A 1 86 ? 7.881 4.430 -3.519 1.00 86.19 86 LEU A CA 1
ATOM 670 C C . LEU A 1 86 ? 7.557 5.918 -3.354 1.00 86.19 86 LEU A C 1
ATOM 672 O O . LEU A 1 86 ? 8.000 6.523 -2.380 1.00 86.19 86 LEU A O 1
ATOM 676 N N . TYR A 1 87 ? 6.821 6.504 -4.300 1.00 80.69 87 TYR A N 1
ATOM 677 C CA . TYR A 1 87 ? 6.646 7.955 -4.388 1.00 80.69 87 TYR A CA 1
ATOM 678 C C . TYR A 1 87 ? 5.229 8.439 -4.066 1.00 80.69 87 TYR A C 1
ATOM 680 O O . TYR A 1 87 ? 5.077 9.609 -3.734 1.00 80.69 87 TYR A O 1
ATOM 688 N N . HIS A 1 88 ? 4.213 7.564 -4.106 1.00 73.19 88 HIS A N 1
ATOM 689 C CA . HIS A 1 88 ? 2.768 7.849 -3.987 1.00 73.19 88 HIS A CA 1
ATOM 690 C C . HIS A 1 88 ? 2.205 8.831 -5.037 1.00 73.19 88 HIS A C 1
ATOM 692 O O . HIS A 1 88 ? 1.178 8.548 -5.649 1.00 73.19 88 HIS A O 1
ATOM 698 N N . GLU A 1 89 ? 2.897 9.934 -5.303 1.00 79.50 89 GLU A N 1
ATOM 699 C CA . GLU A 1 89 ? 2.728 10.826 -6.443 1.00 79.50 89 GLU A CA 1
ATOM 700 C C . GLU A 1 89 ? 3.888 10.590 -7.418 1.00 79.50 89 GLU A C 1
ATOM 702 O O . GLU A 1 89 ? 5.048 10.880 -7.130 1.00 79.50 89 GLU A O 1
ATOM 707 N N . VAL A 1 90 ? 3.580 9.978 -8.560 1.00 83.25 90 VAL A N 1
ATOM 708 C CA . VAL A 1 90 ? 4.581 9.638 -9.576 1.00 83.25 90 VAL A CA 1
ATOM 709 C C . VAL A 1 90 ? 4.767 10.846 -10.487 1.00 83.25 90 VAL A C 1
ATOM 711 O O . VAL A 1 90 ? 3.845 11.202 -11.216 1.00 83.25 90 VAL A O 1
ATOM 714 N N . ASP A 1 91 ? 5.945 11.466 -10.441 1.00 88.12 91 ASP A N 1
ATOM 715 C CA . ASP A 1 91 ? 6.266 12.627 -11.274 1.00 88.12 91 ASP A CA 1
ATOM 716 C C . ASP A 1 91 ? 6.418 12.272 -12.765 1.00 88.12 91 ASP A C 1
ATOM 718 O O . ASP A 1 91 ? 6.610 11.111 -13.146 1.00 88.12 91 ASP A O 1
ATOM 722 N N . ASP A 1 92 ? 6.374 13.289 -13.628 1.00 86.44 92 ASP A N 1
ATOM 723 C CA . ASP A 1 92 ? 6.478 13.121 -15.083 1.00 86.44 92 ASP A CA 1
ATOM 724 C C . ASP A 1 92 ? 7.739 12.343 -15.497 1.00 86.44 92 ASP A C 1
ATOM 726 O O . ASP A 1 92 ? 7.706 11.524 -16.420 1.00 86.44 92 ASP A O 1
ATOM 730 N N . ALA A 1 93 ? 8.864 12.568 -14.811 1.00 86.25 93 ALA A N 1
ATOM 731 C CA . ALA A 1 93 ? 10.125 11.883 -15.089 1.00 86.25 93 ALA A CA 1
ATOM 732 C C . ALA A 1 93 ? 10.029 10.372 -14.805 1.00 86.25 93 ALA A C 1
ATOM 734 O O . ALA A 1 93 ? 10.501 9.536 -15.589 1.00 86.25 93 ALA A O 1
ATOM 735 N N . THR A 1 94 ? 9.360 10.001 -13.719 1.00 88.56 94 THR A N 1
ATOM 736 C CA . THR A 1 94 ? 9.120 8.610 -13.342 1.00 88.56 94 THR A CA 1
ATOM 737 C C . THR A 1 94 ? 8.071 7.967 -14.249 1.00 88.56 94 THR A C 1
ATOM 739 O O . THR A 1 94 ? 8.254 6.822 -14.677 1.00 88.56 94 THR A O 1
ATOM 742 N N . VAL A 1 95 ? 7.027 8.702 -14.653 1.00 89.06 95 VAL A N 1
ATOM 743 C CA . VAL A 1 95 ? 6.058 8.238 -15.663 1.00 89.06 95 VAL A CA 1
ATOM 744 C C . VAL A 1 95 ? 6.767 7.921 -16.982 1.00 89.06 95 VAL A C 1
ATOM 746 O O . VAL A 1 95 ? 6.545 6.853 -17.557 1.00 89.06 95 VAL A O 1
ATOM 749 N N . ILE A 1 96 ? 7.685 8.784 -17.433 1.00 87.31 96 ILE A N 1
ATOM 750 C CA . ILE A 1 96 ? 8.493 8.543 -18.639 1.00 87.31 96 ILE A CA 1
ATOM 751 C C . ILE A 1 96 ? 9.309 7.253 -18.507 1.00 87.31 96 ILE A C 1
ATOM 753 O O . ILE A 1 96 ? 9.393 6.479 -19.463 1.00 87.31 96 ILE A O 1
ATOM 757 N N . SER A 1 97 ? 9.861 6.976 -17.326 1.00 87.69 97 SER A N 1
ATOM 758 C CA . SER A 1 97 ? 10.631 5.754 -17.060 1.00 87.69 97 SER A CA 1
ATOM 759 C C . SER A 1 97 ? 9.778 4.480 -17.162 1.00 87.69 97 SER A C 1
ATOM 761 O O . SER A 1 97 ? 10.291 3.424 -17.547 1.00 87.69 97 SER A O 1
ATOM 763 N N . CYS A 1 98 ? 8.471 4.584 -16.910 1.00 90.56 98 CYS A N 1
ATOM 764 C CA . CYS A 1 98 ? 7.509 3.486 -17.023 1.00 90.56 98 CYS A CA 1
ATOM 765 C C . CYS A 1 98 ? 7.037 3.228 -18.463 1.00 90.56 98 CYS A C 1
ATOM 767 O O . CYS A 1 98 ? 6.433 2.186 -18.733 1.00 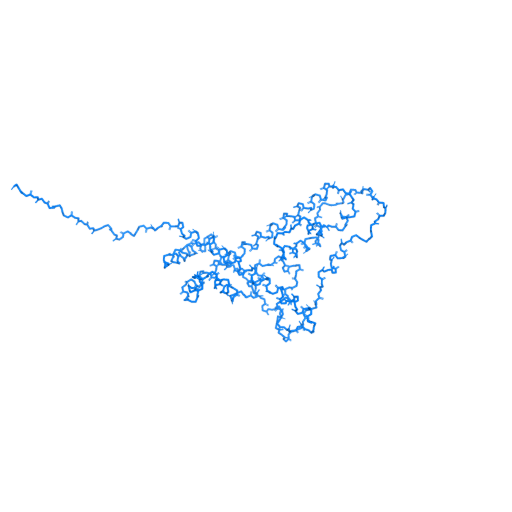90.56 98 CYS A O 1
ATOM 769 N N . LEU A 1 99 ? 7.304 4.141 -19.402 1.00 89.75 99 LEU A N 1
ATOM 770 C CA . LEU A 1 99 ? 6.861 3.993 -20.785 1.00 89.75 99 LEU A CA 1
ATOM 771 C C . LEU A 1 99 ? 7.451 2.745 -21.459 1.00 89.75 99 LEU A C 1
ATOM 773 O O . LEU A 1 99 ? 8.563 2.323 -21.122 1.00 89.75 99 LEU A O 1
ATOM 777 N N . PRO A 1 100 ? 6.746 2.172 -22.450 1.00 87.44 100 PRO A N 1
ATOM 778 C CA . PRO A 1 100 ? 7.287 1.089 -23.256 1.00 87.44 100 PRO A CA 1
ATOM 779 C C . PRO A 1 100 ? 8.594 1.505 -23.911 1.00 87.44 100 PRO A C 1
ATOM 781 O O . PRO A 1 100 ? 8.681 2.591 -24.495 1.00 87.44 100 PRO A O 1
ATOM 784 N N . ARG A 1 101 ? 9.582 0.614 -23.886 1.00 83.94 101 ARG A N 1
ATOM 785 C CA . ARG A 1 101 ? 10.883 0.822 -24.522 1.00 83.94 101 ARG A CA 1
ATOM 786 C C . ARG A 1 101 ? 10.792 1.346 -25.959 1.00 83.94 101 ARG A C 1
ATOM 788 O O . ARG A 1 101 ? 11.528 2.257 -26.328 1.00 83.94 101 ARG A O 1
ATOM 795 N N . THR A 1 102 ? 9.869 0.809 -26.757 1.00 78.31 102 THR A N 1
ATOM 796 C CA . THR A 1 102 ? 9.626 1.240 -28.144 1.00 78.31 102 THR A CA 1
ATOM 797 C C . THR A 1 102 ? 9.245 2.717 -28.223 1.00 78.31 102 THR A C 1
ATOM 799 O O . THR A 1 102 ? 9.753 3.444 -29.068 1.00 78.31 102 THR A O 1
ATOM 802 N N . SER A 1 103 ? 8.421 3.205 -27.297 1.00 78.69 103 SER A N 1
ATOM 803 C CA . SER A 1 103 ? 7.965 4.598 -27.267 1.00 78.69 103 SER A CA 1
ATOM 804 C C . SER A 1 103 ? 9.016 5.597 -26.755 1.00 78.69 103 SER A C 1
ATOM 806 O O . SER A 1 103 ? 8.902 6.796 -27.025 1.00 78.69 103 SER A O 1
ATOM 808 N N . LYS A 1 104 ? 10.053 5.123 -26.046 1.00 78.00 104 LYS A N 1
ATOM 809 C CA . LYS A 1 104 ? 11.154 5.954 -25.526 1.00 78.00 104 LYS A CA 1
ATOM 810 C C . LYS A 1 104 ? 12.178 6.346 -26.598 1.00 78.00 104 LYS A C 1
ATOM 812 O O . LYS A 1 104 ? 12.822 7.379 -26.460 1.00 78.00 104 LYS A O 1
ATOM 817 N N . GLY A 1 105 ? 12.321 5.548 -27.659 1.00 67.31 105 GLY A N 1
ATOM 818 C CA . GLY A 1 105 ? 13.349 5.737 -28.693 1.00 67.31 105 GLY A CA 1
ATOM 819 C C . GLY A 1 105 ? 13.075 6.848 -29.716 1.00 67.31 105 GLY A C 1
ATOM 820 O O . GLY A 1 105 ? 13.975 7.204 -30.475 1.00 67.31 105 GLY A O 1
ATOM 821 N N . TYR A 1 106 ? 11.861 7.407 -29.754 1.00 67.31 106 TYR A N 1
ATOM 822 C CA . TYR A 1 106 ? 11.475 8.439 -30.722 1.00 67.31 106 TYR A CA 1
ATOM 823 C C . TYR A 1 106 ? 11.515 9.847 -30.110 1.00 67.31 106 TYR A C 1
ATOM 825 O O . TYR A 1 106 ? 11.063 10.074 -28.985 1.00 67.31 106 TYR A O 1
ATOM 833 N N . ILE A 1 107 ? 12.008 10.817 -30.885 1.00 58.44 107 ILE A N 1
ATOM 834 C CA . ILE A 1 107 ? 12.022 12.239 -30.520 1.00 58.44 107 ILE A CA 1
ATOM 835 C C . ILE A 1 107 ? 10.657 12.857 -30.870 1.00 58.44 107 ILE A C 1
ATOM 837 O O . ILE A 1 107 ? 10.192 12.724 -31.999 1.00 58.44 107 ILE A O 1
ATOM 841 N N . GLY A 1 108 ? 10.030 13.554 -29.915 1.00 63.16 108 GLY A N 1
ATOM 842 C CA . GLY A 1 108 ? 8.779 14.304 -30.114 1.00 63.16 108 GLY A CA 1
ATOM 843 C C . GLY A 1 108 ? 7.582 13.810 -29.288 1.00 63.16 108 GLY A C 1
ATOM 844 O O . GLY A 1 108 ? 7.626 12.767 -28.632 1.00 63.16 108 GLY A O 1
ATOM 845 N N . ARG A 1 109 ? 6.496 14.596 -29.297 1.00 62.91 109 ARG A N 1
ATOM 846 C CA . ARG A 1 109 ? 5.192 14.203 -28.737 1.00 62.91 109 ARG A CA 1
ATOM 847 C C . ARG A 1 109 ? 4.419 13.443 -29.811 1.00 62.91 109 ARG A C 1
ATOM 849 O O . ARG A 1 109 ? 4.121 14.005 -30.857 1.00 62.91 109 ARG A O 1
ATOM 856 N N . SER A 1 110 ? 4.094 12.181 -29.553 1.00 73.19 110 SER A N 1
ATOM 857 C CA . SER A 1 110 ? 3.204 11.392 -30.407 1.00 73.19 110 SER A CA 1
ATOM 858 C C . SER A 1 110 ? 1.894 11.109 -29.678 1.00 73.19 110 SER A C 1
ATOM 860 O O . SER A 1 110 ? 1.883 11.002 -28.450 1.00 73.19 110 SER A O 1
ATOM 862 N N . HIS A 1 111 ? 0.794 10.964 -30.423 1.00 76.75 111 HIS A N 1
ATOM 863 C CA . HIS A 1 111 ? -0.512 10.623 -29.847 1.00 76.75 111 HIS A CA 1
ATOM 864 C C . HIS A 1 111 ? -0.453 9.346 -28.996 1.00 76.75 111 HIS A C 1
ATOM 866 O O . HIS A 1 111 ? -1.032 9.309 -27.919 1.00 76.75 111 HIS A O 1
ATOM 872 N N . GLU A 1 112 ? 0.315 8.340 -29.422 1.00 78.50 112 GLU A N 1
ATOM 873 C CA . GLU A 1 112 ? 0.523 7.104 -28.654 1.00 78.50 112 GLU A CA 1
ATOM 874 C C . GLU A 1 112 ? 1.318 7.348 -27.361 1.00 78.50 11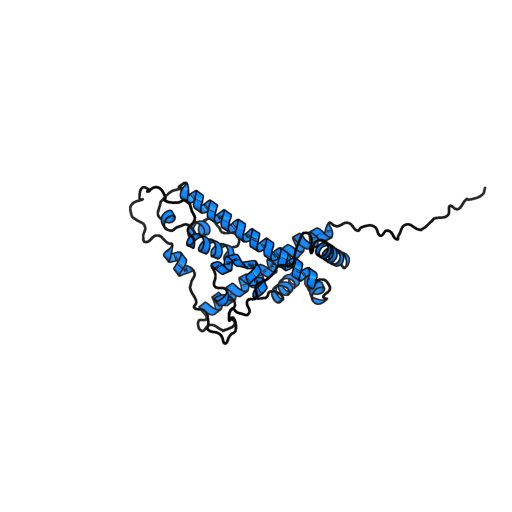2 GLU A C 1
ATOM 876 O O . GLU A 1 112 ? 0.940 6.842 -26.314 1.00 78.50 112 GLU A O 1
ATOM 881 N N . LYS A 1 113 ? 2.390 8.157 -27.391 1.00 81.69 113 LYS A N 1
ATOM 882 C CA . LYS A 1 113 ? 3.158 8.466 -26.172 1.00 81.69 113 LYS A CA 1
ATOM 883 C C . LYS A 1 113 ? 2.288 9.199 -25.153 1.00 81.69 113 LYS A C 1
ATOM 885 O O . LYS A 1 113 ? 2.342 8.881 -23.973 1.00 81.69 113 LYS A O 1
ATOM 890 N N . ILE A 1 114 ? 1.458 10.133 -25.619 1.00 85.50 114 ILE A N 1
ATOM 891 C CA . ILE A 1 114 ? 0.463 10.815 -24.783 1.00 85.50 114 ILE A CA 1
ATOM 892 C C . ILE A 1 114 ? -0.563 9.808 -24.246 1.00 85.50 114 ILE A C 1
ATOM 894 O O . ILE A 1 114 ? -0.883 9.842 -23.063 1.00 85.50 114 ILE A O 1
ATOM 898 N N . ALA A 1 115 ? -1.044 8.880 -25.078 1.00 87.00 115 ALA A N 1
ATOM 899 C CA . ALA A 1 115 ? -1.975 7.841 -24.646 1.00 87.00 115 ALA A CA 1
ATOM 900 C C . ALA A 1 115 ? -1.374 6.945 -23.548 1.00 87.00 115 ALA A C 1
ATOM 902 O O . ALA A 1 115 ? -2.039 6.696 -22.546 1.00 87.00 115 ALA A O 1
ATOM 903 N N . TYR A 1 116 ? -0.112 6.525 -23.682 1.00 89.56 116 TYR A N 1
ATOM 904 C CA . TYR A 1 116 ? 0.582 5.747 -22.654 1.00 89.56 116 TYR A CA 1
ATOM 905 C C . TYR A 1 116 ? 0.803 6.524 -21.359 1.00 89.56 116 TYR A C 1
ATOM 907 O O . TYR A 1 116 ? 0.577 5.963 -20.291 1.00 89.56 116 TYR A O 1
ATOM 915 N N . ILE A 1 117 ? 1.205 7.797 -21.438 1.00 90.31 117 ILE A N 1
ATOM 916 C CA . ILE A 1 117 ? 1.346 8.669 -20.260 1.00 90.31 117 ILE A CA 1
ATOM 917 C C . ILE A 1 117 ? 0.010 8.736 -19.512 1.00 90.31 117 ILE A C 1
ATOM 919 O O . ILE A 1 117 ? -0.061 8.340 -18.350 1.00 90.31 117 ILE A O 1
ATOM 923 N N . ASN A 1 118 ? -1.071 9.095 -20.211 1.00 90.81 118 ASN A N 1
ATOM 924 C CA . ASN A 1 118 ? -2.406 9.188 -19.620 1.00 90.81 118 ASN A CA 1
ATOM 925 C C . ASN A 1 118 ? -2.871 7.845 -19.025 1.00 90.81 118 ASN A C 1
ATOM 927 O O . ASN A 1 118 ? -3.527 7.807 -17.982 1.00 90.81 118 ASN A O 1
ATOM 931 N N . ALA A 1 119 ? -2.549 6.726 -19.683 1.00 91.62 119 ALA A N 1
ATOM 932 C CA . ALA A 1 119 ? -2.885 5.394 -19.195 1.00 91.62 119 ALA A CA 1
ATOM 933 C C . ALA A 1 119 ? -2.108 5.030 -17.918 1.00 91.62 119 ALA A C 1
ATOM 935 O O . ALA A 1 119 ? -2.701 4.472 -16.993 1.00 91.62 119 ALA A O 1
ATOM 936 N N . ILE A 1 120 ? -0.817 5.369 -17.837 1.00 92.88 120 ILE A N 1
ATOM 937 C CA . ILE A 1 120 ? 0.013 5.166 -16.640 1.00 92.88 120 ILE A CA 1
ATOM 938 C C . ILE A 1 120 ? -0.504 6.024 -15.485 1.00 92.88 120 ILE A C 1
ATOM 940 O O . ILE A 1 120 ? -0.747 5.492 -14.405 1.00 92.88 120 ILE A O 1
ATOM 944 N N . GLU A 1 121 ? -0.744 7.314 -15.711 1.00 92.81 121 GLU A N 1
ATOM 945 C CA . GLU A 1 121 ? -1.269 8.230 -14.691 1.00 92.81 121 GLU A CA 1
ATOM 946 C C . GLU A 1 121 ? -2.629 7.765 -14.158 1.00 92.81 121 GLU A C 1
ATOM 948 O O . GLU A 1 121 ? -2.850 7.690 -12.947 1.00 92.81 121 GLU A O 1
ATOM 953 N N . SER A 1 122 ? -3.537 7.378 -15.058 1.00 92.44 122 SER A N 1
ATOM 954 C CA . SER A 1 122 ? -4.840 6.818 -14.692 1.00 92.44 122 SER A CA 1
ATOM 955 C C . SER A 1 122 ? -4.694 5.524 -13.885 1.00 92.44 122 SER A C 1
ATOM 957 O O . SER A 1 122 ? -5.396 5.325 -12.886 1.00 92.44 122 SER A O 1
ATOM 959 N N . HIS A 1 123 ? -3.750 4.655 -14.264 1.00 92.69 123 HIS A N 1
ATOM 960 C CA . HIS A 1 123 ? -3.456 3.422 -13.539 1.00 92.69 123 HIS A CA 1
ATOM 961 C C . HIS A 1 123 ? -2.945 3.695 -12.118 1.00 92.69 123 HIS A C 1
ATOM 963 O O . HIS A 1 123 ? -3.491 3.134 -11.165 1.00 92.69 123 HIS A O 1
ATOM 969 N N . VAL A 1 124 ? -1.958 4.585 -11.974 1.00 92.81 124 VAL A N 1
ATOM 970 C CA . VAL A 1 124 ? -1.388 5.022 -10.689 1.00 92.81 124 VAL A CA 1
ATOM 971 C C . VAL A 1 124 ? -2.482 5.617 -9.806 1.00 92.81 124 VAL A C 1
ATOM 973 O O . VAL A 1 124 ? -2.723 5.119 -8.709 1.00 92.81 124 VAL A O 1
ATOM 976 N N . LYS A 1 125 ? -3.255 6.582 -10.318 1.00 92.50 125 LYS A N 1
ATOM 977 C CA . LYS A 1 125 ? -4.350 7.226 -9.577 1.00 92.50 125 LYS A CA 1
ATOM 978 C C . LYS A 1 125 ? -5.403 6.230 -9.093 1.00 92.50 125 LYS A C 1
ATOM 980 O O . LYS A 1 125 ? -5.868 6.305 -7.949 1.00 92.50 125 LYS A O 1
ATOM 985 N N . LYS A 1 126 ? -5.797 5.283 -9.951 1.00 93.19 126 LYS A N 1
ATOM 986 C CA . LYS A 1 126 ? -6.730 4.209 -9.586 1.00 93.19 126 LYS A CA 1
ATOM 987 C C . LYS A 1 126 ? -6.145 3.330 -8.482 1.00 93.19 126 LYS A C 1
ATOM 989 O O . LYS A 1 126 ? -6.867 2.944 -7.563 1.00 93.19 126 LYS A O 1
ATOM 994 N N . MET A 1 127 ? -4.858 3.014 -8.564 1.00 92.62 127 MET A N 1
ATOM 995 C CA . MET A 1 127 ? -4.183 2.196 -7.569 1.00 92.62 127 MET A CA 1
ATOM 996 C C . MET A 1 127 ? -4.097 2.901 -6.213 1.00 92.62 127 MET A C 1
ATOM 998 O O . MET A 1 127 ? -4.530 2.309 -5.224 1.00 92.62 127 MET A O 1
ATOM 1002 N N . SER A 1 128 ? -3.669 4.163 -6.164 1.00 93.00 128 SER A N 1
ATOM 1003 C CA . SER A 1 128 ? -3.631 4.946 -4.922 1.00 93.00 128 SER A CA 1
ATOM 1004 C C . SER A 1 128 ? -5.024 5.076 -4.301 1.00 93.00 128 SER A C 1
ATOM 1006 O O . SER A 1 128 ? -5.200 4.859 -3.104 1.00 93.00 128 SER A O 1
ATOM 1008 N N . SER A 1 129 ? -6.060 5.294 -5.122 1.00 93.88 129 SER A N 1
ATOM 1009 C CA . SER A 1 129 ? -7.456 5.313 -4.654 1.00 93.88 129 SER A CA 1
ATOM 1010 C C . SER A 1 129 ? -7.873 3.984 -4.007 1.00 93.88 129 SER A C 1
ATOM 1012 O O . SER A 1 129 ? -8.551 3.969 -2.978 1.00 93.88 129 SER A O 1
ATOM 1014 N N . ASN A 1 130 ? -7.448 2.852 -4.576 1.00 94.69 130 ASN A N 1
ATOM 1015 C CA . ASN A 1 130 ? -7.721 1.531 -4.011 1.00 94.69 130 ASN A CA 1
ATOM 1016 C C . ASN A 1 130 ? -6.949 1.283 -2.707 1.00 94.69 130 ASN A C 1
ATOM 1018 O O . ASN A 1 130 ? -7.513 0.691 -1.787 1.00 94.69 130 ASN A O 1
ATOM 1022 N N . VAL A 1 131 ? -5.694 1.736 -2.607 1.00 95.19 131 VAL A N 1
ATOM 1023 C CA . VAL A 1 131 ? -4.906 1.681 -1.362 1.00 95.19 131 VAL A CA 1
ATOM 1024 C C . VAL A 1 131 ? -5.610 2.463 -0.261 1.00 95.19 131 VAL A C 1
ATOM 1026 O O . VAL A 1 131 ? -5.851 1.907 0.808 1.00 95.19 131 VAL A O 1
ATOM 1029 N N . ILE A 1 132 ? -6.022 3.703 -0.541 1.00 95.44 132 ILE A N 1
ATOM 1030 C CA . ILE A 1 132 ? -6.750 4.555 0.408 1.00 95.44 132 ILE A CA 1
ATOM 1031 C C . ILE A 1 132 ? -8.043 3.875 0.855 1.00 95.44 132 ILE A C 1
ATOM 1033 O O . ILE A 1 132 ? -8.299 3.782 2.052 1.00 95.44 132 ILE A O 1
ATOM 1037 N N . LYS A 1 133 ? -8.832 3.331 -0.080 1.00 95.00 133 LYS A N 1
ATOM 1038 C CA . LYS A 1 133 ? -10.081 2.630 0.246 1.00 95.00 133 LYS A CA 1
ATOM 1039 C C . LYS A 1 133 ? -9.846 1.412 1.144 1.00 95.00 133 LYS A C 1
ATOM 1041 O O . LYS A 1 133 ? -10.511 1.266 2.165 1.00 95.00 133 LYS A O 1
ATOM 1046 N N . ARG A 1 134 ? -8.883 0.551 0.800 1.00 96.25 134 ARG A N 1
ATOM 1047 C CA . ARG A 1 134 ? -8.547 -0.630 1.614 1.00 96.25 134 ARG A CA 1
ATOM 1048 C C . ARG A 1 134 ? -8.019 -0.233 2.985 1.00 96.25 134 ARG A C 1
ATOM 1050 O O . ARG A 1 134 ? -8.427 -0.817 3.984 1.00 96.25 134 ARG A O 1
ATOM 1057 N N . CYS A 1 135 ? -7.161 0.782 3.045 1.00 96.88 135 CYS A N 1
ATOM 1058 C CA . CYS A 1 135 ? -6.672 1.316 4.308 1.00 96.88 135 CYS A CA 1
ATOM 1059 C C . CYS A 1 135 ? -7.825 1.886 5.144 1.00 96.88 135 CYS A C 1
ATOM 1061 O O . CYS A 1 135 ? -7.892 1.633 6.336 1.00 96.88 135 CYS A O 1
ATOM 1063 N N . GLN A 1 136 ? -8.805 2.549 4.528 1.00 95.88 136 GLN A N 1
ATOM 1064 C CA . GLN A 1 136 ? -9.983 3.059 5.228 1.00 95.88 136 GLN A CA 1
ATOM 1065 C C . GLN A 1 136 ? -10.817 1.936 5.842 1.00 95.88 136 GLN A C 1
ATOM 1067 O O . GLN A 1 136 ? -11.229 2.046 6.998 1.00 95.88 136 GLN A O 1
ATOM 1072 N N . ASP A 1 137 ? -11.056 0.858 5.098 1.00 95.38 137 ASP A N 1
ATOM 1073 C CA . ASP A 1 137 ? -11.794 -0.298 5.608 1.00 95.38 137 ASP A CA 1
ATOM 1074 C C . ASP A 1 137 ? -11.026 -1.001 6.739 1.00 95.38 137 ASP A C 1
ATOM 1076 O O . ASP A 1 137 ? -11.629 -1.396 7.741 1.00 95.38 137 ASP A O 1
ATOM 1080 N N . LEU A 1 138 ? -9.694 -1.081 6.628 1.00 96.44 138 LEU A N 1
ATOM 1081 C CA . LEU A 1 138 ? -8.811 -1.564 7.689 1.00 96.44 138 LEU A CA 1
ATOM 1082 C C . LEU A 1 138 ? -8.877 -0.668 8.938 1.00 96.44 138 LEU A C 1
ATOM 1084 O O . LEU A 1 138 ? -9.052 -1.175 10.045 1.00 96.44 138 LEU A O 1
ATOM 1088 N N . THR A 1 139 ? -8.782 0.653 8.784 1.00 96.31 139 THR A N 1
ATOM 1089 C CA . THR A 1 139 ? -8.837 1.612 9.896 1.00 96.31 139 THR A CA 1
ATOM 1090 C C . THR A 1 139 ? -10.167 1.525 10.626 1.00 96.31 139 THR A C 1
ATOM 1092 O O . THR A 1 139 ? -10.175 1.432 11.850 1.00 96.31 139 THR A O 1
ATOM 1095 N N . LYS A 1 140 ? -11.296 1.489 9.905 1.00 94.88 140 LYS A N 1
ATOM 1096 C CA . LYS A 1 140 ? -12.623 1.312 10.517 1.00 94.88 140 LYS A CA 1
ATOM 1097 C C . LYS A 1 140 ? -12.692 0.029 11.340 1.00 94.88 140 LYS A C 1
ATOM 1099 O O . LYS A 1 140 ? -13.174 0.070 12.467 1.00 94.88 140 LYS A O 1
ATOM 1104 N N . MET A 1 141 ? -12.178 -1.081 10.803 1.00 95.00 141 MET A N 1
ATOM 1105 C CA . MET A 1 141 ? -12.127 -2.360 11.512 1.00 95.00 141 MET A CA 1
ATOM 1106 C C . MET A 1 141 ? -11.305 -2.249 12.800 1.00 95.00 141 MET A C 1
ATOM 1108 O O . MET A 1 141 ? -11.805 -2.572 13.874 1.00 95.00 141 MET A O 1
ATOM 1112 N N . VAL A 1 142 ? -10.064 -1.760 12.706 1.00 94.75 142 VAL A N 1
ATOM 1113 C CA . VAL A 1 142 ? -9.155 -1.642 13.857 1.00 94.75 142 VAL A CA 1
ATOM 1114 C C . VAL A 1 142 ? -9.738 -0.719 14.924 1.00 94.75 142 VAL A C 1
ATOM 1116 O O . VAL A 1 142 ? -9.747 -1.083 16.098 1.00 94.75 142 VAL A O 1
ATOM 1119 N N . VAL A 1 143 ? -10.259 0.445 14.528 1.00 93.94 143 VAL A N 1
ATOM 1120 C CA . VAL A 1 143 ? -10.869 1.410 15.450 1.00 93.94 143 VAL A CA 1
ATOM 1121 C C . VAL A 1 143 ? -12.095 0.801 16.115 1.00 93.94 143 VAL A C 1
ATOM 1123 O O . VAL A 1 143 ? -12.162 0.806 17.337 1.00 93.94 143 VAL A O 1
ATOM 1126 N N . LEU A 1 144 ? -13.027 0.210 15.360 1.00 92.44 144 LEU A N 1
ATOM 1127 C CA . LEU A 1 144 ? -14.229 -0.398 15.936 1.00 92.44 144 LEU A CA 1
ATOM 1128 C C . LEU A 1 144 ? -13.885 -1.481 16.971 1.00 92.44 144 LEU A C 1
ATOM 1130 O O . LEU A 1 144 ? -14.507 -1.541 18.025 1.00 92.44 144 LEU A O 1
ATOM 1134 N N . THR A 1 145 ? -12.869 -2.306 16.704 1.00 91.81 145 THR A N 1
ATOM 1135 C CA . THR A 1 145 ? -12.423 -3.354 17.637 1.00 91.81 145 THR A CA 1
ATOM 1136 C C . THR A 1 145 ? -11.696 -2.803 18.869 1.00 91.81 145 THR A C 1
ATOM 1138 O O . THR A 1 145 ? -11.675 -3.460 19.908 1.00 91.81 145 THR A O 1
ATOM 1141 N N . ARG A 1 146 ? -11.056 -1.631 18.777 1.00 92.75 146 ARG A N 1
ATOM 1142 C CA . ARG A 1 146 ? -10.142 -1.120 19.814 1.00 92.75 146 ARG A CA 1
ATOM 1143 C C . ARG A 1 146 ? -10.621 0.145 20.518 1.00 92.75 146 ARG A C 1
ATOM 1145 O O . ARG A 1 146 ? -9.972 0.555 21.468 1.00 92.75 146 ARG A O 1
ATOM 1152 N N . ILE A 1 147 ? -11.739 0.741 20.120 1.00 91.19 147 ILE A N 1
ATOM 1153 C CA . ILE A 1 147 ? -12.175 2.046 20.637 1.00 91.19 147 ILE A CA 1
ATOM 1154 C C . ILE A 1 147 ? -12.409 2.082 22.156 1.00 91.19 147 ILE A C 1
ATOM 1156 O O . ILE A 1 147 ? -12.186 3.111 22.789 1.00 91.19 147 ILE A O 1
ATOM 1160 N N . ASP A 1 148 ? -12.792 0.952 22.755 1.00 89.19 148 ASP A N 1
ATOM 1161 C CA . ASP A 1 148 ? -12.987 0.830 24.207 1.00 89.19 148 ASP A CA 1
ATOM 1162 C C . ASP A 1 148 ? -11.690 0.482 24.967 1.00 89.19 148 ASP A C 1
ATOM 1164 O O . ASP A 1 148 ? -11.679 0.410 26.194 1.00 89.19 148 ASP A O 1
ATOM 1168 N N . ASN A 1 149 ? -10.588 0.215 24.261 1.00 92.69 149 ASN A N 1
ATOM 1169 C CA . ASN A 1 149 ? -9.319 -0.155 24.874 1.00 92.69 149 ASN A CA 1
ATOM 1170 C C . ASN A 1 149 ? -8.592 1.092 25.416 1.00 92.69 149 ASN A C 1
ATOM 1172 O O . ASN A 1 149 ? -8.434 2.095 24.720 1.00 92.69 149 ASN A O 1
ATOM 1176 N N . VAL A 1 150 ? -8.096 1.007 26.653 1.00 90.69 150 VAL A N 1
ATOM 1177 C CA . VAL A 1 150 ? -7.428 2.128 27.340 1.00 90.69 150 VAL A CA 1
ATOM 1178 C C . VAL A 1 150 ? -6.143 2.566 26.629 1.00 90.69 150 VAL A C 1
ATOM 1180 O O . VAL A 1 150 ? -5.873 3.767 26.542 1.00 90.69 150 VAL A O 1
ATOM 1183 N N . ASP A 1 151 ? -5.370 1.631 26.071 1.00 90.75 151 ASP A N 1
ATOM 1184 C CA . ASP A 1 151 ? -4.145 1.945 25.325 1.00 90.75 151 ASP A CA 1
ATOM 1185 C C . ASP A 1 151 ? -4.473 2.686 24.030 1.00 90.75 151 ASP A C 1
ATOM 1187 O O . ASP A 1 151 ? -3.791 3.651 23.683 1.00 90.75 151 ASP A O 1
ATOM 1191 N N . PHE A 1 152 ? -5.554 2.288 23.346 1.00 91.62 152 PHE A N 1
ATOM 1192 C CA . PHE A 1 152 ? -6.065 3.007 22.180 1.00 91.62 152 PHE A CA 1
ATOM 1193 C C . PHE A 1 152 ? -6.437 4.442 22.560 1.00 91.62 152 PHE A C 1
ATOM 1195 O O . PHE A 1 152 ? -5.875 5.386 22.008 1.00 91.62 152 PHE A O 1
ATOM 1202 N N . GLN A 1 153 ? -7.315 4.623 23.550 1.00 89.81 153 GLN A N 1
ATOM 1203 C CA . GLN A 1 153 ? -7.770 5.947 23.995 1.00 89.81 153 GLN A CA 1
ATOM 1204 C C . GLN A 1 153 ? -6.609 6.840 24.445 1.00 89.81 153 GLN A C 1
ATOM 1206 O O . GLN A 1 153 ? -6.590 8.044 24.185 1.00 89.81 153 GLN A O 1
ATOM 1211 N N . THR A 1 154 ? -5.605 6.257 25.101 1.00 90.12 154 THR A N 1
ATOM 1212 C CA . THR A 1 154 ? -4.392 6.974 25.505 1.00 90.12 154 THR A CA 1
ATOM 1213 C C . THR A 1 154 ? -3.567 7.382 24.289 1.00 90.12 154 THR A C 1
ATOM 1215 O O . THR A 1 154 ? -3.154 8.538 24.185 1.00 90.12 154 THR A O 1
ATOM 1218 N N . ALA A 1 155 ? -3.372 6.476 23.330 1.00 89.62 155 ALA A N 1
ATOM 1219 C CA . ALA A 1 155 ? -2.618 6.755 22.116 1.00 89.62 155 ALA A CA 1
ATOM 1220 C C . ALA A 1 155 ? -3.278 7.822 21.233 1.00 89.62 155 ALA A C 1
ATOM 1222 O O . ALA A 1 155 ? -2.563 8.642 20.654 1.00 89.62 155 ALA A O 1
ATOM 1223 N N . MET A 1 156 ? -4.613 7.859 21.159 1.00 88.06 156 MET A N 1
ATOM 1224 C CA . MET A 1 156 ? -5.356 8.832 20.346 1.00 88.06 156 MET A CA 1
ATOM 1225 C C . MET A 1 156 ? -5.236 10.280 20.855 1.00 88.06 156 MET A C 1
ATOM 1227 O O . MET A 1 156 ? -5.509 11.215 20.101 1.00 88.06 156 MET A O 1
ATOM 1231 N N . LYS A 1 157 ? -4.807 10.491 22.109 1.00 83.81 157 LYS A N 1
ATOM 1232 C CA . LYS A 1 157 ? -4.618 11.831 22.701 1.00 83.81 157 LYS A CA 1
ATOM 1233 C C . LYS A 1 157 ? -3.337 12.525 22.239 1.00 83.81 157 LYS A C 1
ATOM 1235 O O . LYS A 1 157 ? -3.273 13.751 22.265 1.00 83.81 157 LYS A O 1
ATOM 1240 N N . GLY A 1 158 ? -2.316 11.770 21.837 1.00 79.94 158 GLY A N 1
ATOM 1241 C CA . GLY A 1 158 ? -1.032 12.319 21.400 1.00 79.94 158 GLY A CA 1
ATOM 1242 C C . GLY A 1 158 ? -0.840 12.239 19.886 1.00 79.94 158 GLY A C 1
ATOM 1243 O O . GLY A 1 158 ? -1.181 11.247 19.242 1.00 79.94 158 GLY A O 1
ATOM 1244 N N . HIS A 1 159 ? -0.242 13.281 19.305 1.00 70.06 159 HIS A N 1
ATOM 1245 C CA . HIS A 1 159 ? -0.039 13.364 17.855 1.00 70.06 159 HIS A CA 1
ATOM 1246 C C . HIS A 1 159 ? 0.934 12.300 17.325 1.00 70.06 159 HIS A C 1
ATOM 1248 O O . HIS A 1 159 ? 0.714 11.725 16.271 1.00 70.06 159 HIS A O 1
ATOM 1254 N N . HIS A 1 160 ? 2.006 11.988 18.058 1.00 82.12 160 HIS A N 1
ATOM 1255 C CA . HIS A 1 160 ? 2.958 10.951 17.632 1.00 82.12 160 HIS A CA 1
ATOM 1256 C C . HIS A 1 160 ? 2.621 9.553 18.165 1.00 82.12 160 HIS A C 1
ATOM 1258 O O . HIS A 1 160 ? 3.115 8.553 17.638 1.00 82.12 160 HIS A O 1
ATOM 1264 N N . SER A 1 161 ? 1.806 9.457 19.218 1.00 88.50 161 SER A N 1
ATOM 1265 C CA . SER A 1 161 ? 1.427 8.173 19.813 1.00 88.50 161 SER A CA 1
ATOM 1266 C C . SER A 1 161 ? 0.445 7.399 18.942 1.00 88.50 161 SER A C 1
ATOM 1268 O O . SER A 1 161 ? 0.546 6.178 18.897 1.00 88.50 161 SER A O 1
ATOM 1270 N N . ILE A 1 162 ? -0.432 8.080 18.198 1.00 91.44 162 ILE A N 1
ATOM 1271 C CA . ILE A 1 162 ? -1.381 7.428 17.287 1.00 91.44 162 ILE A CA 1
ATOM 1272 C C . ILE A 1 162 ? -0.681 6.672 16.150 1.00 91.44 162 ILE A C 1
ATOM 1274 O O . ILE A 1 162 ? -0.986 5.502 15.935 1.00 91.44 162 ILE A O 1
ATOM 1278 N N . ILE A 1 163 ? 0.323 7.274 15.496 1.00 93.38 163 ILE A N 1
ATOM 1279 C CA . ILE A 1 163 ? 1.092 6.608 14.431 1.00 93.38 163 ILE A CA 1
ATOM 1280 C C . ILE A 1 163 ? 1.803 5.384 14.998 1.00 93.38 163 ILE A C 1
ATOM 1282 O O . ILE A 1 163 ? 1.760 4.308 14.411 1.00 93.38 163 ILE A O 1
ATOM 1286 N N . ARG A 1 164 ? 2.457 5.522 16.161 1.00 94.00 164 ARG A N 1
ATOM 1287 C CA . ARG A 1 164 ? 3.157 4.401 16.812 1.00 94.00 164 ARG A CA 1
ATOM 1288 C C . ARG A 1 164 ? 2.196 3.279 17.188 1.00 94.00 164 ARG A C 1
ATOM 1290 O O . ARG A 1 164 ? 2.538 2.114 16.996 1.00 94.00 164 ARG A O 1
ATOM 1297 N N . TYR A 1 165 ? 1.010 3.632 17.675 1.00 94.88 165 TYR A N 1
ATOM 1298 C CA . TYR A 1 165 ? -0.039 2.676 17.995 1.00 94.88 165 TYR A CA 1
ATOM 1299 C C . TYR A 1 165 ? -0.490 1.925 16.742 1.00 94.88 165 TYR A C 1
ATOM 1301 O O . TYR A 1 165 ? -0.367 0.703 16.701 1.00 94.88 165 TYR A O 1
ATOM 1309 N N . PHE A 1 166 ? -0.910 2.624 15.682 1.00 95.88 166 PHE A N 1
ATOM 1310 C CA . PHE A 1 166 ? -1.303 1.959 14.438 1.00 95.88 166 PHE A CA 1
ATOM 1311 C C . PHE A 1 166 ? -0.167 1.131 13.844 1.00 95.88 166 PHE A C 1
ATOM 1313 O O . PHE A 1 166 ? -0.391 -0.017 13.480 1.00 95.88 166 PHE A O 1
ATOM 1320 N N . LYS A 1 167 ? 1.069 1.637 13.857 1.00 95.69 167 LYS A N 1
ATOM 1321 C CA . LYS A 1 167 ? 2.243 0.879 13.416 1.00 95.69 167 LYS A CA 1
ATOM 1322 C C . LYS A 1 167 ? 2.388 -0.449 14.163 1.00 95.69 167 LYS A C 1
ATOM 1324 O O . LYS A 1 167 ? 2.619 -1.466 13.521 1.00 95.69 167 LYS A O 1
ATOM 1329 N N . SER A 1 168 ? 2.243 -0.456 15.491 1.00 94.44 168 SER A N 1
ATOM 1330 C CA . SER A 1 168 ? 2.331 -1.693 16.290 1.00 94.44 168 SER A CA 1
ATOM 1331 C C . SER A 1 168 ? 1.227 -2.711 15.990 1.00 94.44 168 SER A C 1
ATOM 1333 O O . SER A 1 168 ? 1.395 -3.890 16.284 1.00 94.44 168 SER A O 1
ATOM 1335 N N . MET A 1 169 ? 0.123 -2.271 15.385 1.00 94.06 169 MET A N 1
ATOM 1336 C CA . MET A 1 169 ? -1.003 -3.124 15.010 1.00 94.06 169 MET A CA 1
ATOM 1337 C C . MET A 1 169 ? -0.861 -3.733 13.612 1.00 94.06 169 MET A C 1
ATOM 1339 O O . MET A 1 169 ? -1.530 -4.724 13.324 1.00 94.06 169 MET A O 1
ATOM 1343 N N . ILE A 1 170 ? -0.035 -3.148 12.739 1.00 95.69 170 ILE A N 1
ATOM 1344 C CA . ILE A 1 170 ? 0.088 -3.585 11.347 1.00 95.69 170 ILE A CA 1
ATOM 1345 C C . ILE A 1 170 ? 0.764 -4.950 11.293 1.00 95.69 170 ILE A C 1
ATOM 1347 O O . ILE A 1 170 ? 1.947 -5.103 11.597 1.00 95.69 170 ILE A O 1
ATOM 1351 N N . THR A 1 171 ? 0.003 -5.941 10.844 1.00 94.50 171 THR A N 1
ATOM 1352 C CA . THR A 1 171 ? 0.501 -7.285 10.560 1.00 94.50 171 THR A CA 1
ATOM 1353 C C . THR A 1 171 ? 0.887 -7.433 9.088 1.00 94.50 171 THR A C 1
ATOM 1355 O O . THR A 1 171 ? 0.530 -6.612 8.236 1.00 94.50 171 THR A O 1
ATOM 1358 N N . ALA A 1 172 ? 1.583 -8.525 8.767 1.00 94.25 172 ALA A N 1
ATOM 1359 C CA . ALA A 1 172 ? 1.865 -8.919 7.389 1.00 94.25 172 ALA A CA 1
ATOM 1360 C C . ALA A 1 172 ? 0.573 -9.050 6.553 1.00 94.25 172 ALA A C 1
ATOM 1362 O O . ALA A 1 172 ? 0.525 -8.555 5.431 1.00 94.25 172 ALA A O 1
ATOM 1363 N N . ASP A 1 173 ? -0.500 -9.606 7.125 1.00 95.88 173 ASP A N 1
ATOM 1364 C CA . ASP A 1 173 ? -1.811 -9.745 6.468 1.00 95.88 173 ASP A CA 1
ATOM 1365 C C . ASP A 1 173 ? -2.446 -8.384 6.143 1.00 95.88 173 ASP A C 1
ATOM 1367 O O . ASP A 1 173 ? -2.972 -8.185 5.047 1.00 95.88 173 ASP A O 1
ATOM 1371 N N . MET A 1 174 ? -2.357 -7.423 7.071 1.00 96.56 174 MET A N 1
ATOM 1372 C CA . MET A 1 174 ? -2.844 -6.056 6.858 1.00 96.56 174 MET A CA 1
ATOM 1373 C C . MET A 1 174 ? -2.054 -5.347 5.755 1.00 96.56 174 MET A C 1
ATOM 1375 O O . MET A 1 174 ? -2.646 -4.746 4.860 1.00 96.56 174 MET A O 1
ATOM 1379 N N . SER A 1 175 ? -0.723 -5.464 5.784 1.00 96.06 175 SER A N 1
ATOM 1380 C CA . SER A 1 175 ? 0.162 -4.931 4.742 1.00 96.06 175 SER A CA 1
ATOM 1381 C C . SER A 1 175 ? -0.140 -5.549 3.373 1.00 96.06 175 SER A C 1
ATOM 1383 O O . SER A 1 175 ? -0.287 -4.841 2.371 1.00 96.06 175 SER A O 1
ATOM 1385 N N . TYR A 1 176 ? -0.319 -6.873 3.328 1.00 96.38 176 TYR A N 1
ATOM 1386 C CA . TYR A 1 176 ? -0.655 -7.603 2.110 1.00 96.38 176 TYR A CA 1
ATOM 1387 C C . TYR A 1 176 ? -2.006 -7.175 1.531 1.00 96.38 176 TYR A C 1
ATOM 1389 O O . TYR A 1 176 ? -2.150 -7.008 0.320 1.00 96.38 176 TYR A O 1
ATOM 1397 N N . PHE A 1 177 ? -2.994 -6.952 2.397 1.00 96.69 177 PHE A N 1
ATOM 1398 C CA . PHE A 1 177 ? -4.308 -6.465 2.006 1.00 96.69 177 PHE A CA 1
ATOM 1399 C C . PHE A 1 177 ? -4.259 -5.034 1.454 1.00 96.69 177 PHE A C 1
ATOM 1401 O O . PHE A 1 177 ? -4.731 -4.797 0.341 1.00 96.69 177 PHE A O 1
ATOM 1408 N N . VAL A 1 178 ? -3.673 -4.084 2.190 1.00 96.75 178 VAL A N 1
ATOM 1409 C CA . VAL A 1 178 ? -3.678 -2.659 1.811 1.00 96.75 178 VAL A CA 1
ATOM 1410 C C . VAL A 1 178 ? -2.918 -2.417 0.506 1.00 96.75 178 VAL A C 1
ATOM 1412 O O . VAL A 1 178 ? -3.412 -1.692 -0.363 1.00 96.75 178 VAL A O 1
ATOM 1415 N N . LEU A 1 179 ? -1.770 -3.075 0.330 1.00 95.69 179 LEU A N 1
ATOM 1416 C CA . LEU A 1 179 ? -0.859 -2.889 -0.805 1.00 95.69 179 LEU A CA 1
ATOM 1417 C C . LEU A 1 179 ? -0.923 -4.044 -1.824 1.00 95.69 179 LEU A C 1
ATOM 1419 O O . LEU A 1 179 ? 0.034 -4.322 -2.543 1.00 95.69 179 LEU A O 1
ATOM 1423 N N . SER A 1 180 ? -2.066 -4.735 -1.922 1.00 94.69 180 SER A N 1
ATOM 1424 C CA . SER A 1 180 ? -2.179 -5.973 -2.713 1.00 94.69 180 SER A CA 1
ATOM 1425 C C . SER A 1 180 ? -1.891 -5.829 -4.215 1.00 94.69 180 SER A C 1
ATOM 1427 O O . SER A 1 180 ? -1.719 -6.836 -4.900 1.00 94.69 180 SER A O 1
ATOM 1429 N N . GLU A 1 181 ? -1.936 -4.613 -4.766 1.00 93.25 181 GLU A N 1
ATOM 1430 C CA . GLU A 1 181 ? -1.611 -4.371 -6.179 1.00 93.25 181 GLU A CA 1
ATOM 1431 C C . GLU A 1 181 ? -0.105 -4.184 -6.370 1.00 93.25 181 GLU A C 1
ATOM 1433 O O . GLU A 1 181 ? 0.459 -4.714 -7.326 1.00 93.25 181 GLU A O 1
ATOM 1438 N N . GLN A 1 182 ? 0.542 -3.508 -5.423 1.00 94.00 182 GLN A N 1
ATOM 1439 C CA . GLN A 1 182 ? 1.976 -3.263 -5.376 1.00 94.00 182 GLN A CA 1
ATOM 1440 C C . GLN A 1 182 ? 2.752 -4.564 -5.145 1.00 94.00 182 GLN A C 1
ATOM 1442 O O . GLN A 1 182 ? 3.767 -4.793 -5.798 1.00 94.00 182 GLN A O 1
ATOM 1447 N N . TRP A 1 183 ? 2.219 -5.490 -4.339 1.00 94.88 183 TRP A N 1
ATOM 1448 C CA . TRP A 1 183 ? 2.802 -6.830 -4.151 1.00 94.88 183 TRP A CA 1
ATOM 1449 C C . TRP A 1 183 ? 2.787 -7.719 -5.403 1.00 94.88 183 TRP A C 1
ATOM 1451 O O . TRP A 1 183 ? 3.353 -8.807 -5.393 1.00 94.88 183 TRP A O 1
ATOM 1461 N N . LYS A 1 184 ? 2.153 -7.280 -6.499 1.00 92.38 184 LYS A N 1
ATOM 1462 C CA . LYS A 1 184 ? 2.279 -7.938 -7.813 1.00 92.38 184 LYS A CA 1
ATOM 1463 C C . LYS A 1 184 ? 3.544 -7.513 -8.570 1.00 92.38 184 LYS A C 1
ATOM 1465 O O . LYS A 1 184 ? 3.882 -8.171 -9.551 1.00 92.38 184 LYS A O 1
ATOM 1470 N N . ALA A 1 185 ? 4.175 -6.414 -8.152 1.00 92.69 185 ALA A N 1
ATOM 1471 C CA . ALA A 1 185 ? 5.412 -5.869 -8.714 1.00 92.69 185 ALA A CA 1
ATOM 1472 C C . ALA A 1 185 ? 6.606 -6.061 -7.768 1.00 92.69 185 ALA A C 1
ATOM 1474 O O . ALA A 1 185 ? 7.732 -6.246 -8.218 1.00 92.69 185 ALA A O 1
ATOM 1475 N N . ILE A 1 186 ? 6.353 -6.005 -6.459 1.00 93.38 186 ILE A N 1
ATOM 1476 C CA . ILE A 1 186 ? 7.359 -6.082 -5.402 1.00 93.38 186 ILE A CA 1
ATOM 1477 C C . ILE A 1 186 ? 7.233 -7.428 -4.699 1.00 93.38 186 ILE A C 1
ATOM 1479 O O . ILE A 1 186 ? 6.134 -7.838 -4.326 1.00 93.38 186 ILE A O 1
ATOM 1483 N N . ASP A 1 187 ? 8.363 -8.094 -4.477 1.00 94.31 187 ASP A N 1
ATOM 1484 C CA . ASP A 1 187 ? 8.395 -9.364 -3.761 1.00 94.31 187 ASP A CA 1
ATOM 1485 C C . ASP A 1 187 ? 8.065 -9.161 -2.271 1.00 94.31 187 ASP A C 1
ATOM 1487 O O . ASP A 1 187 ? 8.875 -8.681 -1.473 1.00 94.31 187 ASP A O 1
ATOM 1491 N N . PHE A 1 188 ? 6.845 -9.544 -1.896 1.00 95.19 188 PHE A N 1
ATOM 1492 C CA . PHE A 1 188 ? 6.368 -9.491 -0.518 1.00 95.19 188 PHE A CA 1
ATOM 1493 C C . PHE A 1 188 ? 7.187 -10.380 0.424 1.00 95.19 188 PHE A C 1
ATOM 1495 O O . PHE A 1 188 ? 7.478 -9.973 1.551 1.00 95.19 188 PHE A O 1
ATOM 1502 N N . GLN A 1 189 ? 7.574 -11.580 -0.026 1.00 95.12 189 GLN A N 1
ATOM 1503 C CA . GLN A 1 189 ? 8.358 -12.505 0.786 1.00 95.12 189 GLN A CA 1
ATOM 1504 C C . GLN A 1 189 ? 9.730 -11.906 1.060 1.00 95.12 189 GLN A C 1
ATOM 1506 O O . GLN A 1 189 ? 10.180 -11.955 2.197 1.00 95.12 189 GLN A O 1
ATOM 1511 N N . PHE A 1 190 ? 10.367 -11.276 0.068 1.00 94.62 190 PHE A N 1
ATOM 1512 C CA . PHE A 1 190 ? 11.643 -10.590 0.276 1.00 94.62 190 PHE A CA 1
ATOM 1513 C C . PHE A 1 190 ? 11.556 -9.558 1.414 1.00 94.62 190 PHE A C 1
ATOM 1515 O O . PHE A 1 190 ? 12.382 -9.595 2.328 1.00 94.62 190 PHE A O 1
ATOM 1522 N N . VAL A 1 191 ? 10.541 -8.684 1.393 1.00 95.06 191 VAL A N 1
ATOM 1523 C CA . VAL A 1 191 ? 10.358 -7.595 2.376 1.00 95.06 191 VAL A CA 1
ATOM 1524 C C . VAL A 1 191 ? 10.008 -8.129 3.773 1.00 95.06 191 VAL A C 1
ATOM 1526 O O . VAL A 1 191 ? 10.538 -7.662 4.791 1.00 95.06 191 VAL A O 1
ATOM 1529 N N . HIS A 1 192 ? 9.124 -9.125 3.842 1.00 94.69 192 HIS A N 1
ATOM 1530 C CA . HIS A 1 192 ? 8.576 -9.644 5.097 1.00 94.69 192 HIS A CA 1
ATOM 1531 C C . HIS A 1 192 ? 9.272 -10.906 5.636 1.00 94.69 192 HIS A C 1
ATOM 1533 O O . HIS A 1 192 ? 8.894 -11.375 6.702 1.00 94.69 192 HIS A O 1
ATOM 1539 N N . HIS A 1 193 ? 10.325 -11.417 4.989 1.00 94.81 193 HIS A N 1
ATOM 1540 C CA . HIS A 1 193 ? 11.143 -12.506 5.544 1.00 94.81 193 HIS A CA 1
ATOM 1541 C C . HIS A 1 193 ? 11.883 -12.056 6.815 1.00 94.81 193 HIS A C 1
ATOM 1543 O O . HIS A 1 193 ? 12.457 -10.970 6.847 1.00 94.81 193 HIS A O 1
ATOM 1549 N N . GLU A 1 194 ? 11.865 -12.871 7.868 1.00 92.88 194 GLU A N 1
ATOM 1550 C CA . GLU A 1 194 ? 12.441 -12.554 9.186 1.00 92.88 194 GLU A CA 1
ATOM 1551 C C . GLU A 1 194 ? 13.925 -12.928 9.331 1.00 92.88 194 GLU A C 1
ATOM 1553 O O . GLU A 1 194 ? 14.555 -12.615 10.339 1.00 92.88 194 GLU A O 1
ATOM 1558 N N . GLY A 1 195 ? 14.503 -13.604 8.339 1.00 92.06 195 GLY A N 1
ATOM 1559 C CA . GLY A 1 195 ? 15.922 -13.939 8.308 1.00 92.06 195 GLY A CA 1
ATOM 1560 C C . GLY A 1 195 ? 16.786 -12.725 7.969 1.00 92.06 195 GLY A C 1
ATOM 1561 O O . GLY A 1 195 ? 16.506 -11.990 7.021 1.00 92.06 195 GLY A O 1
ATOM 1562 N N . ILE A 1 196 ? 17.868 -12.544 8.726 1.00 90.81 196 ILE A N 1
ATOM 1563 C CA . ILE A 1 196 ? 18.874 -11.509 8.462 1.00 90.81 196 ILE A CA 1
ATOM 1564 C C . ILE A 1 196 ? 19.617 -11.861 7.167 1.00 90.81 196 ILE A C 1
ATOM 1566 O O . ILE A 1 196 ? 20.037 -13.010 6.983 1.00 90.81 196 ILE A O 1
ATOM 1570 N N . ARG A 1 197 ? 19.777 -10.886 6.263 1.00 91.19 197 ARG A N 1
ATOM 1571 C CA . ARG A 1 197 ? 20.547 -11.089 5.028 1.00 91.19 197 ARG A CA 1
ATOM 1572 C C . ARG A 1 197 ? 22.048 -11.080 5.301 1.00 91.19 197 ARG A C 1
ATOM 1574 O O . ARG A 1 197 ? 22.534 -10.348 6.157 1.00 91.19 197 ARG A O 1
ATOM 1581 N N . ALA A 1 198 ? 22.787 -11.878 4.532 1.00 91.75 198 ALA A N 1
ATOM 1582 C CA . ALA A 1 198 ? 24.248 -11.886 4.585 1.00 91.75 198 ALA A CA 1
ATOM 1583 C C . ALA A 1 198 ? 24.853 -10.588 4.020 1.00 91.75 198 ALA A C 1
ATOM 1585 O O . ALA A 1 198 ? 25.865 -10.106 4.522 1.00 91.75 198 ALA A O 1
ATOM 1586 N N . SER A 1 199 ? 24.222 -10.013 2.990 1.00 95.00 199 SER A N 1
ATOM 1587 C CA . SER A 1 199 ? 24.597 -8.709 2.443 1.00 95.00 199 SER A CA 1
ATOM 1588 C C . SER A 1 199 ? 23.978 -7.584 3.271 1.00 95.00 199 SER A C 1
ATOM 1590 O O . SER A 1 199 ? 22.755 -7.501 3.407 1.00 95.00 199 SER A O 1
ATOM 1592 N N . ALA A 1 200 ? 24.822 -6.690 3.792 1.00 95.06 200 ALA A N 1
ATOM 1593 C CA . ALA A 1 200 ? 24.380 -5.520 4.549 1.00 95.06 200 ALA A CA 1
ATOM 1594 C C . ALA A 1 200 ? 23.551 -4.549 3.691 1.00 95.06 200 ALA A C 1
ATOM 1596 O O . ALA A 1 200 ? 22.613 -3.933 4.191 1.00 95.06 200 ALA A O 1
ATOM 1597 N N . GLU A 1 201 ? 23.867 -4.440 2.399 1.00 94.44 201 GLU A N 1
ATOM 1598 C CA . GLU A 1 201 ? 23.128 -3.597 1.455 1.00 94.44 201 GLU A CA 1
ATOM 1599 C C . GLU A 1 201 ? 21.724 -4.156 1.198 1.00 94.44 201 GLU A C 1
ATOM 1601 O O . GLU A 1 201 ? 20.740 -3.421 1.264 1.00 94.44 201 GLU A O 1
ATOM 1606 N N . GLU A 1 202 ? 21.606 -5.471 0.978 1.00 94.56 202 GLU A N 1
ATOM 1607 C CA . GLU A 1 202 ? 20.300 -6.119 0.808 1.00 94.56 202 GLU A CA 1
ATOM 1608 C C . GLU A 1 202 ? 19.456 -6.029 2.080 1.00 94.56 202 GLU A C 1
ATOM 1610 O O . GLU A 1 202 ? 18.249 -5.788 2.006 1.00 94.56 202 GLU A O 1
ATOM 1615 N N . GLU A 1 203 ? 20.081 -6.197 3.249 1.00 95.62 203 GLU A N 1
ATOM 1616 C CA . GLU A 1 203 ? 19.405 -6.038 4.534 1.00 95.62 203 GLU A CA 1
ATOM 1617 C C . GLU A 1 203 ? 18.894 -4.607 4.720 1.00 95.62 203 GLU A C 1
ATOM 1619 O O . GLU A 1 203 ? 17.746 -4.423 5.124 1.00 95.62 203 GLU A O 1
ATOM 1624 N N . ALA A 1 204 ? 19.699 -3.596 4.382 1.00 95.88 204 ALA A N 1
ATOM 1625 C CA . ALA A 1 204 ? 19.286 -2.198 4.455 1.00 95.88 204 ALA A CA 1
ATOM 1626 C C . ALA A 1 204 ? 18.068 -1.929 3.558 1.00 95.88 204 ALA A C 1
ATOM 1628 O O . ALA A 1 204 ? 17.059 -1.410 4.036 1.00 95.88 204 ALA A O 1
ATOM 1629 N N . ILE A 1 205 ? 18.109 -2.380 2.299 1.00 94.69 205 ILE A N 1
ATOM 1630 C CA . ILE A 1 205 ? 16.990 -2.243 1.354 1.00 94.69 205 ILE A CA 1
ATOM 1631 C C . ILE A 1 205 ? 15.735 -2.930 1.899 1.00 94.69 205 ILE A C 1
ATOM 1633 O O . ILE A 1 205 ? 14.648 -2.353 1.893 1.00 94.69 205 ILE A O 1
ATOM 1637 N N . ARG A 1 206 ? 15.866 -4.158 2.406 1.00 95.00 206 ARG A N 1
ATOM 1638 C CA . ARG A 1 206 ? 14.747 -4.913 2.979 1.00 95.00 206 ARG A CA 1
ATOM 1639 C C . ARG A 1 206 ? 14.112 -4.178 4.162 1.00 95.00 206 ARG A C 1
ATOM 1641 O O . ARG A 1 206 ? 12.886 -4.070 4.232 1.00 95.00 206 ARG A O 1
ATOM 1648 N N . GLN A 1 207 ? 14.936 -3.669 5.076 1.00 94.69 207 GLN A N 1
ATOM 1649 C CA . GLN A 1 207 ? 14.486 -2.933 6.257 1.00 94.69 207 GLN A CA 1
ATOM 1650 C C . GLN A 1 207 ? 13.825 -1.605 5.889 1.00 94.69 207 GLN A C 1
ATOM 1652 O O . GLN A 1 207 ?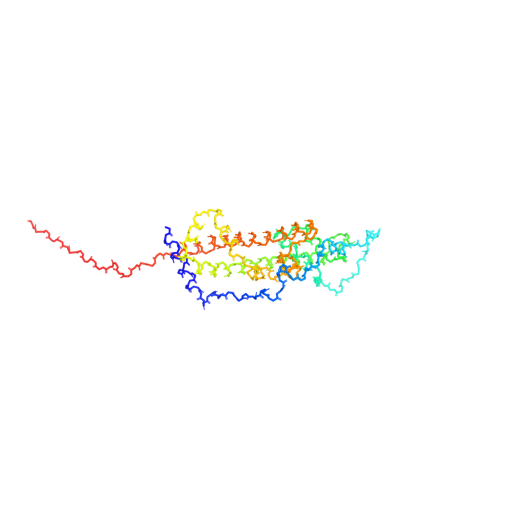 12.791 -1.264 6.467 1.00 94.69 207 GLN A O 1
ATOM 1657 N N . ASP A 1 208 ? 14.359 -0.881 4.907 1.00 94.12 208 ASP A N 1
ATOM 1658 C CA . ASP A 1 208 ? 13.764 0.366 4.433 1.00 94.12 208 ASP A CA 1
ATOM 1659 C C . ASP A 1 208 ? 12.411 0.120 3.761 1.00 94.12 208 ASP A C 1
ATOM 1661 O O . ASP A 1 208 ? 11.438 0.794 4.093 1.00 94.12 208 ASP A O 1
ATOM 1665 N N . MET A 1 209 ? 12.282 -0.916 2.928 1.00 93.56 209 MET A N 1
ATOM 1666 C CA . MET A 1 209 ? 10.997 -1.309 2.329 1.00 93.56 209 MET A CA 1
ATOM 1667 C C . MET A 1 209 ? 9.961 -1.704 3.393 1.00 93.56 209 MET A C 1
ATOM 1669 O O . MET A 1 209 ? 8.789 -1.312 3.331 1.00 93.56 209 MET A O 1
ATOM 1673 N N . ARG A 1 210 ? 10.388 -2.443 4.423 1.00 93.00 210 ARG A N 1
ATOM 1674 C CA . ARG A 1 210 ? 9.542 -2.794 5.573 1.00 93.00 210 ARG A CA 1
ATOM 1675 C C . ARG A 1 210 ? 9.145 -1.552 6.378 1.00 93.00 210 ARG A C 1
ATOM 1677 O O . ARG A 1 210 ? 8.021 -1.457 6.872 1.00 93.00 210 ARG A O 1
ATOM 1684 N N . ARG A 1 211 ? 10.041 -0.573 6.509 1.00 92.38 211 ARG A N 1
ATOM 1685 C CA . ARG A 1 211 ? 9.756 0.699 7.181 1.00 92.38 211 ARG A CA 1
ATOM 1686 C C . ARG A 1 211 ? 8.756 1.529 6.382 1.00 92.38 211 ARG A C 1
ATOM 1688 O O . ARG A 1 211 ? 7.770 1.957 6.969 1.00 92.38 211 ARG A O 1
ATOM 1695 N N . ILE A 1 212 ? 8.977 1.713 5.082 1.00 91.19 212 ILE A N 1
ATOM 1696 C CA . ILE A 1 212 ? 8.094 2.472 4.183 1.00 91.19 212 ILE A CA 1
ATOM 1697 C C . ILE A 1 212 ? 6.678 1.899 4.229 1.00 91.19 212 ILE A C 1
ATOM 1699 O O . ILE A 1 212 ? 5.727 2.636 4.465 1.00 91.19 212 ILE A O 1
ATOM 1703 N N . THR A 1 213 ? 6.534 0.578 4.111 1.00 93.56 213 THR A N 1
ATOM 1704 C CA . THR A 1 213 ? 5.217 -0.079 4.170 1.00 93.56 213 THR A CA 1
ATOM 1705 C C . THR A 1 213 ? 4.528 0.099 5.516 1.00 93.56 213 THR A C 1
ATOM 1707 O O . THR A 1 213 ? 3.390 0.558 5.574 1.00 93.56 213 THR A O 1
ATOM 1710 N N . THR A 1 214 ? 5.205 -0.229 6.617 1.00 94.25 214 THR A N 1
ATOM 1711 C CA . THR A 1 214 ? 4.585 -0.176 7.950 1.00 94.25 214 THR A CA 1
ATOM 1712 C C . THR A 1 214 ? 4.286 1.250 8.406 1.00 94.25 214 THR A C 1
ATOM 1714 O O . THR A 1 214 ? 3.198 1.507 8.916 1.00 94.25 214 THR A O 1
ATOM 1717 N N . TYR A 1 215 ? 5.204 2.198 8.209 1.00 94.00 215 TYR A N 1
ATOM 1718 C CA . TYR A 1 215 ? 4.955 3.598 8.558 1.00 94.00 215 TYR A CA 1
ATOM 1719 C C . TYR A 1 215 ? 3.971 4.263 7.603 1.00 94.00 215 TYR A C 1
ATOM 1721 O O . TYR A 1 215 ? 3.088 4.968 8.079 1.00 94.00 215 TYR A O 1
ATOM 1729 N N . GLY A 1 216 ? 4.079 4.024 6.294 1.00 93.38 216 GLY A N 1
ATOM 1730 C CA . GLY A 1 216 ? 3.170 4.599 5.303 1.00 93.38 216 GLY A CA 1
ATOM 1731 C C . GLY A 1 216 ? 1.721 4.195 5.563 1.00 93.38 216 GLY A C 1
ATOM 1732 O O . GLY A 1 216 ? 0.840 5.050 5.623 1.00 93.38 216 GLY A O 1
ATOM 1733 N N . ILE A 1 217 ? 1.475 2.909 5.841 1.00 96.12 217 ILE A N 1
ATOM 1734 C CA . ILE A 1 217 ? 0.142 2.439 6.236 1.00 96.12 217 ILE A CA 1
ATOM 1735 C C . ILE A 1 217 ? -0.288 3.088 7.560 1.00 96.12 217 ILE A C 1
ATOM 1737 O O . ILE A 1 217 ? -1.415 3.561 7.649 1.00 96.12 217 ILE A O 1
ATOM 1741 N N . ALA A 1 218 ? 0.580 3.162 8.575 1.00 96.50 218 ALA A N 1
ATOM 1742 C CA . ALA A 1 218 ? 0.219 3.742 9.873 1.00 96.50 218 ALA A CA 1
ATOM 1743 C C . ALA A 1 218 ? -0.148 5.234 9.793 1.00 96.50 218 ALA A C 1
ATOM 1745 O O . ALA A 1 218 ? -1.097 5.660 10.450 1.00 96.50 218 ALA A O 1
ATOM 1746 N N . ILE A 1 219 ? 0.583 6.009 8.987 1.00 94.69 219 ILE A N 1
ATOM 1747 C CA . ILE A 1 219 ? 0.295 7.425 8.716 1.00 94.69 219 ILE A CA 1
ATOM 1748 C C . ILE A 1 219 ? -1.051 7.544 8.001 1.00 94.69 219 ILE A C 1
ATOM 1750 O O . ILE A 1 219 ? -1.927 8.275 8.452 1.00 94.69 219 ILE A O 1
ATOM 1754 N N . LEU A 1 220 ? -1.275 6.744 6.956 1.00 95.38 220 LEU A N 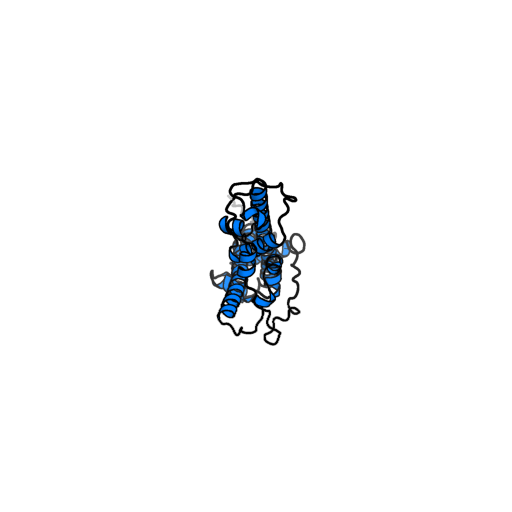1
ATOM 1755 C CA . LEU A 1 220 ? -2.548 6.751 6.239 1.00 95.38 220 LEU A CA 1
ATOM 1756 C C . LEU A 1 220 ? -3.726 6.352 7.147 1.00 95.38 220 LEU A C 1
ATOM 1758 O O . LEU A 1 220 ? -4.814 6.916 7.039 1.00 95.38 220 LEU A O 1
ATOM 1762 N N . MET A 1 221 ? -3.525 5.405 8.069 1.00 96.69 221 MET A N 1
ATOM 1763 C CA . MET A 1 221 ? -4.527 5.047 9.076 1.00 96.69 221 MET A CA 1
ATOM 1764 C C . MET A 1 221 ? -4.829 6.212 10.028 1.00 96.69 221 MET A C 1
ATOM 1766 O O . MET A 1 221 ? -6.001 6.437 10.334 1.00 96.69 221 MET A O 1
ATOM 1770 N N . GLU A 1 222 ? -3.811 6.958 10.475 1.00 95.06 222 GLU A N 1
ATOM 1771 C CA . GLU A 1 222 ? -4.002 8.183 11.262 1.00 95.06 222 GLU A CA 1
ATOM 1772 C C . GLU A 1 222 ? -4.839 9.207 10.492 1.00 95.06 222 GLU A C 1
ATOM 1774 O O . GLU A 1 222 ? -5.849 9.676 11.022 1.00 95.06 222 GLU A O 1
ATOM 1779 N N . ASP A 1 223 ? -4.457 9.524 9.255 1.00 94.50 223 ASP A N 1
ATOM 1780 C CA . ASP A 1 223 ? -5.148 10.529 8.446 1.00 94.50 223 ASP A CA 1
ATOM 1781 C C . ASP A 1 223 ? -6.614 10.147 8.226 1.00 94.50 223 ASP A C 1
ATOM 1783 O O . ASP A 1 223 ? -7.526 10.954 8.419 1.00 94.50 223 ASP A O 1
ATOM 1787 N N . LEU A 1 224 ? -6.875 8.880 7.899 1.00 95.06 224 LEU A N 1
ATOM 1788 C CA . LEU A 1 224 ? -8.233 8.369 7.718 1.00 95.06 224 LEU A CA 1
ATOM 1789 C C . LEU A 1 224 ? -9.029 8.380 9.025 1.00 95.06 224 LEU A C 1
ATOM 1791 O O . LEU A 1 224 ? -10.227 8.681 9.022 1.00 95.06 224 LEU A O 1
ATOM 1795 N N . TYR A 1 225 ? -8.387 8.088 10.153 1.00 93.19 225 TYR A N 1
ATOM 1796 C CA . TYR A 1 225 ? -9.034 8.195 11.451 1.00 93.19 225 TYR A CA 1
ATOM 1797 C C . TYR A 1 225 ? -9.418 9.645 11.767 1.00 93.19 225 TYR A C 1
ATOM 1799 O O . TYR A 1 225 ? -10.592 9.913 12.022 1.00 93.19 225 TYR A O 1
ATOM 1807 N N . ARG A 1 226 ? -8.471 10.587 11.693 1.00 90.50 226 ARG A N 1
ATOM 1808 C CA . ARG A 1 226 ? -8.693 11.999 12.044 1.00 90.50 226 ARG A CA 1
ATOM 1809 C C . ARG A 1 226 ? -9.655 12.690 11.084 1.00 90.50 226 ARG A C 1
ATOM 1811 O O . ARG A 1 226 ? -10.655 13.269 11.505 1.00 90.50 226 ARG A O 1
ATOM 1818 N N . TYR A 1 227 ? -9.367 12.616 9.789 1.00 90.19 227 TYR A N 1
ATOM 1819 C CA . TYR A 1 227 ? -10.035 13.436 8.781 1.00 90.19 227 TYR A CA 1
ATOM 1820 C C . TYR A 1 227 ? -11.251 12.767 8.156 1.00 90.19 227 TYR A C 1
ATOM 1822 O O . TYR A 1 227 ? -12.030 13.432 7.490 1.00 90.19 227 TYR A O 1
ATOM 1830 N N . THR A 1 228 ? -11.458 11.464 8.359 1.00 89.00 228 THR A N 1
ATOM 1831 C CA . THR A 1 228 ? -12.659 10.796 7.839 1.00 89.00 228 THR A CA 1
ATOM 1832 C C . THR A 1 228 ? -13.553 10.266 8.945 1.00 89.00 228 THR A C 1
ATOM 1834 O O . THR A 1 228 ? -14.749 10.546 8.948 1.00 89.00 228 THR A O 1
ATOM 1837 N N . ILE A 1 229 ? -13.013 9.479 9.876 1.00 88.38 229 ILE A N 1
ATOM 1838 C CA . ILE A 1 229 ? -13.831 8.802 10.889 1.00 88.38 229 ILE A CA 1
ATOM 1839 C C . ILE A 1 229 ? -14.263 9.786 11.983 1.00 88.38 229 ILE A C 1
ATOM 1841 O O . ILE A 1 229 ? -15.462 9.952 12.211 1.00 88.38 229 ILE A O 1
ATOM 1845 N N . GLN A 1 230 ? -13.312 10.479 12.615 1.00 87.44 230 GLN A N 1
ATOM 1846 C CA . GLN A 1 230 ? -13.614 11.440 13.677 1.00 87.44 230 GLN A CA 1
ATOM 1847 C C . GLN A 1 230 ? -14.417 12.630 13.151 1.00 87.44 230 GLN A C 1
ATOM 1849 O O . GLN A 1 230 ? -15.386 13.023 13.790 1.00 87.44 230 GLN A O 1
ATOM 1854 N N . GLN A 1 231 ? -14.088 13.156 11.965 1.00 86.31 231 GLN A N 1
ATOM 1855 C CA . GLN A 1 231 ? -14.853 14.260 11.376 1.00 86.31 231 GLN A CA 1
ATOM 1856 C C . GLN A 1 231 ? -16.322 13.880 11.128 1.00 86.31 231 GLN A C 1
ATOM 1858 O O . GLN A 1 231 ? -17.219 14.664 11.433 1.00 86.31 231 GLN A O 1
ATOM 1863 N N . LYS A 1 232 ? -16.594 12.661 10.638 1.00 84.81 232 LYS A N 1
ATOM 1864 C CA . LYS A 1 232 ? -17.973 12.165 10.504 1.00 84.81 232 LYS A CA 1
ATOM 1865 C C . LYS A 1 232 ? -18.682 12.091 11.852 1.00 84.81 232 LYS A C 1
ATOM 1867 O O . LYS A 1 232 ? -19.823 12.522 11.937 1.00 84.81 232 LYS A O 1
ATOM 1872 N N . ALA A 1 233 ? -18.011 11.592 12.889 1.00 82.38 233 ALA A N 1
ATOM 1873 C CA . ALA A 1 233 ? -18.569 11.515 14.237 1.00 82.38 233 ALA A CA 1
ATOM 1874 C C . ALA A 1 233 ? -18.860 12.900 14.839 1.00 82.38 233 ALA A C 1
ATOM 1876 O O . ALA A 1 233 ? -19.885 13.080 15.487 1.00 82.38 233 ALA A O 1
ATOM 1877 N N . SER A 1 234 ? -17.996 13.886 14.592 1.00 81.81 234 SER A N 1
ATOM 1878 C CA . SER A 1 234 ? -18.190 15.274 15.029 1.00 81.81 234 SER A CA 1
ATOM 1879 C C . SER A 1 234 ? -19.371 15.971 14.350 1.00 81.81 234 SER A C 1
ATOM 1881 O O . SER A 1 234 ? -19.941 16.887 14.934 1.00 81.81 234 SER A O 1
ATOM 1883 N N . ASN A 1 235 ? -19.751 15.540 13.145 1.00 80.00 235 ASN A N 1
ATOM 1884 C CA . ASN A 1 235 ? -20.870 16.113 12.393 1.00 80.00 235 ASN A CA 1
ATOM 1885 C C . ASN A 1 235 ? -22.238 15.512 12.773 1.00 80.00 235 ASN A C 1
ATOM 1887 O O . ASN A 1 235 ? -23.262 15.983 12.281 1.00 80.00 235 ASN A O 1
ATOM 1891 N N . VAL A 1 236 ? -22.282 14.483 13.627 1.00 72.38 236 VAL A N 1
ATOM 1892 C CA . VAL A 1 236 ? -23.537 13.912 14.134 1.00 72.38 236 VAL A CA 1
ATOM 1893 C C . VAL A 1 236 ? -23.991 14.729 15.344 1.00 72.38 236 VAL A C 1
ATOM 1895 O O . VAL A 1 236 ? -23.375 14.668 16.406 1.00 72.38 236 VAL A O 1
ATOM 1898 N N . SER A 1 237 ? -25.066 15.510 15.193 1.00 56.72 237 SER A N 1
ATOM 1899 C CA . SER A 1 237 ? -25.690 16.230 16.311 1.00 56.72 237 SER A CA 1
ATOM 1900 C C . SER A 1 237 ? -26.173 15.246 17.386 1.00 56.72 237 SER A C 1
ATOM 1902 O O . SER A 1 237 ? -26.635 14.153 17.043 1.00 56.72 237 SER A O 1
ATOM 1904 N N . PRO A 1 238 ? -26.120 15.603 18.683 1.00 55.56 238 PRO A N 1
ATOM 1905 C CA . PRO A 1 238 ? -26.744 14.783 19.710 1.00 55.56 238 PRO A CA 1
ATOM 1906 C C . PRO A 1 238 ? -28.244 14.699 19.419 1.00 55.56 238 PRO A C 1
ATOM 1908 O O . PRO A 1 238 ? -28.934 15.716 19.401 1.00 55.56 238 PRO A O 1
ATOM 1911 N N . THR A 1 239 ? -28.752 13.491 19.174 1.00 51.03 239 THR A N 1
ATOM 1912 C CA . THR A 1 239 ? -30.191 13.226 19.274 1.00 51.03 239 THR A CA 1
ATOM 1913 C C . THR A 1 239 ? -30.630 13.646 20.677 1.00 51.03 239 THR A C 1
ATOM 1915 O O . THR A 1 239 ? -30.030 13.138 21.631 1.00 51.03 239 THR A O 1
ATOM 1918 N N . PRO A 1 240 ? -31.601 14.566 20.828 1.00 44.09 240 PRO A N 1
ATOM 1919 C CA . PRO A 1 240 ? -32.114 14.917 22.141 1.00 44.09 240 PRO A CA 1
ATOM 1920 C C . PRO A 1 240 ? -32.667 13.656 22.799 1.00 44.09 240 PRO A C 1
ATOM 1922 O O . PRO A 1 240 ? -33.367 12.860 22.169 1.00 44.09 240 PRO A O 1
ATOM 1925 N N . ASP A 1 241 ? -32.270 13.455 24.047 1.00 44.31 241 ASP A N 1
ATOM 1926 C CA . ASP A 1 241 ? -32.729 12.360 24.884 1.00 44.31 241 ASP A CA 1
ATOM 1927 C C . ASP A 1 241 ? -34.248 12.533 25.098 1.00 44.31 241 ASP A C 1
ATOM 1929 O O . ASP A 1 241 ? -34.658 13.569 25.632 1.00 44.31 241 ASP A O 1
ATOM 1933 N N . PRO A 1 242 ? -35.114 11.587 24.681 1.00 46.50 242 PRO A N 1
ATOM 1934 C CA . PRO A 1 242 ? -36.566 11.715 24.845 1.00 46.50 242 PRO A CA 1
ATOM 1935 C C . PRO A 1 242 ? -37.016 11.674 26.316 1.00 46.50 242 PRO A C 1
ATOM 1937 O O . PRO A 1 242 ? -38.208 11.747 26.599 1.00 46.50 242 PRO A O 1
ATOM 1940 N N . THR A 1 243 ? -36.080 11.569 27.260 1.00 48.28 243 THR A N 1
ATOM 1941 C CA . THR A 1 243 ? -36.354 11.410 28.689 1.00 48.28 243 THR A CA 1
ATOM 1942 C C . THR A 1 243 ? -36.313 12.719 29.495 1.00 48.28 243 THR A C 1
ATOM 1944 O O . THR A 1 243 ? -36.464 12.670 30.713 1.00 48.28 243 THR A O 1
ATOM 1947 N N . GLN A 1 244 ? -36.120 13.888 28.865 1.00 44.34 244 GLN A N 1
ATOM 1948 C CA . GLN A 1 244 ? -35.988 15.175 29.578 1.00 44.34 244 GLN A CA 1
ATOM 1949 C C . GLN A 1 244 ? -37.160 16.164 29.461 1.00 44.34 244 GLN A C 1
ATOM 1951 O O . GLN A 1 244 ? -37.036 17.274 29.972 1.00 44.34 244 GLN A O 1
ATOM 1956 N N . ASP A 1 245 ? -38.310 15.777 28.905 1.00 43.94 245 ASP A N 1
ATOM 1957 C CA . ASP A 1 245 ? -39.500 16.644 28.894 1.00 43.94 245 ASP A CA 1
ATOM 1958 C C . ASP A 1 245 ? -40.607 16.067 29.787 1.00 43.94 245 ASP A C 1
ATOM 1960 O O . ASP A 1 245 ? -41.466 15.290 29.375 1.00 43.94 245 ASP A O 1
ATOM 1964 N N . GLY A 1 246 ? -40.523 16.395 31.075 1.00 42.53 246 GLY A N 1
ATOM 1965 C CA . GLY A 1 246 ? -41.444 15.916 32.105 1.00 42.53 246 GLY A CA 1
ATOM 1966 C C . GLY A 1 246 ? -41.355 16.717 33.399 1.00 42.53 246 GLY A C 1
ATOM 1967 O O . GLY A 1 246 ? -41.429 16.145 34.481 1.00 42.53 246 GLY A O 1
ATOM 1968 N N . GLY A 1 247 ? -41.140 18.031 33.303 1.00 34.06 247 GLY A N 1
ATOM 1969 C CA . GLY A 1 247 ? -41.128 18.946 34.444 1.00 34.06 247 GLY A CA 1
ATOM 1970 C C . GLY A 1 247 ? -42.183 20.032 34.279 1.00 34.06 247 GLY A C 1
ATOM 1971 O O . GLY A 1 247 ? -41.870 21.127 33.826 1.00 34.06 247 GLY A O 1
ATOM 1972 N N . LEU A 1 248 ? -43.431 19.721 34.638 1.00 40.56 248 LEU A N 1
ATOM 1973 C CA . LEU A 1 248 ? -44.500 20.704 34.836 1.00 40.56 248 LEU A CA 1
ATOM 1974 C C . LEU A 1 248 ? -44.033 21.769 35.844 1.00 40.56 248 LEU A C 1
ATOM 1976 O O . LEU A 1 248 ? -43.816 21.453 37.012 1.00 40.56 248 LEU A O 1
ATOM 1980 N N . GLN A 1 249 ? -43.893 23.024 35.411 1.00 37.12 249 GLN A N 1
ATOM 1981 C CA . GLN A 1 249 ? -43.851 24.164 36.327 1.00 37.12 249 GLN A CA 1
ATOM 1982 C C . GLN A 1 249 ? -45.286 24.616 36.604 1.00 37.12 249 GLN A C 1
ATOM 1984 O O . GLN A 1 249 ? -45.980 25.111 35.716 1.00 37.12 249 GLN A O 1
ATOM 1989 N N . GLU A 1 250 ? -45.725 24.413 37.847 1.00 35.91 250 GLU A N 1
ATOM 1990 C CA . GLU A 1 250 ? -46.935 25.009 38.406 1.00 35.91 250 GLU A CA 1
ATOM 1991 C C . GLU A 1 250 ? -46.847 26.540 38.330 1.00 35.91 250 GLU A C 1
ATOM 1993 O O . GLU A 1 250 ? -45.904 27.162 38.824 1.00 35.91 250 GLU A O 1
ATOM 1998 N N . ALA A 1 251 ? -47.853 27.153 37.708 1.00 38.97 251 ALA A N 1
ATOM 1999 C CA . ALA A 1 251 ? -48.048 28.591 37.730 1.00 38.97 251 ALA A CA 1
ATOM 2000 C C . ALA A 1 251 ? -48.538 29.014 39.125 1.00 38.97 251 ALA A C 1
ATOM 2002 O O . ALA A 1 251 ? -49.666 28.717 39.516 1.00 38.97 251 ALA A O 1
ATOM 2003 N N . SER A 1 252 ? -47.687 29.722 39.868 1.00 35.91 252 SER A N 1
ATOM 2004 C CA . SER A 1 252 ? -48.076 30.424 41.093 1.00 35.91 252 SER A CA 1
ATOM 2005 C C . SER A 1 252 ? -48.935 31.639 40.732 1.00 35.91 252 SER A C 1
ATOM 2007 O O . SER A 1 252 ? -48.458 32.592 40.113 1.00 35.91 252 SER A O 1
ATOM 2009 N N . VAL A 1 253 ? -50.216 31.576 41.091 1.00 42.19 253 VAL A N 1
ATOM 2010 C CA . VAL A 1 253 ? -51.165 32.693 41.041 1.00 42.19 253 VAL A CA 1
ATOM 2011 C C . VAL A 1 253 ? -50.980 33.527 42.310 1.00 42.19 253 VAL A C 1
ATOM 2013 O O . VAL A 1 253 ? -51.133 33.018 43.418 1.00 42.19 253 VAL A O 1
ATOM 2016 N N . VAL A 1 254 ? -50.654 34.808 42.145 1.00 35.81 254 VAL A N 1
ATOM 2017 C CA . VAL A 1 254 ? -50.600 35.805 43.226 1.00 35.81 254 VAL A CA 1
ATOM 2018 C C . VAL A 1 254 ? -52.011 36.378 43.432 1.00 35.81 254 VAL A C 1
ATOM 2020 O O . VAL A 1 254 ? -52.603 36.806 42.439 1.00 35.81 254 VAL A O 1
ATOM 2023 N N . PRO A 1 255 ? -52.575 36.392 44.656 1.00 49.62 255 PRO A N 1
ATOM 2024 C CA . PRO A 1 255 ? -53.811 37.114 44.941 1.00 49.62 255 PRO A CA 1
ATOM 2025 C C . PRO A 1 255 ? -53.536 38.582 45.324 1.00 49.62 255 PRO A C 1
ATOM 2027 O O . PRO A 1 255 ? -52.434 38.911 45.761 1.00 49.62 255 PRO A O 1
ATOM 2030 N N . GLU A 1 256 ? -54.566 39.406 45.106 1.00 44.41 256 GLU A N 1
ATOM 2031 C CA . GLU A 1 256 ? -54.654 40.883 45.148 1.00 44.41 256 GLU A CA 1
ATOM 2032 C C . GLU A 1 256 ? -53.922 41.622 46.281 1.00 44.41 256 GLU A C 1
ATOM 2034 O O . GLU A 1 256 ? -53.992 41.185 47.453 1.00 44.41 256 GLU A O 1
#

Radius of gyration: 26.33 Å; chains: 1; bounding box: 79×62×84 Å